Protein 7W70 (pdb70)

B-factor: mean 21.84, std 9.45, range [10.73, 76.09]

InterPro domains:
  IPR001478 PDZ domain [PS50106] (197-254)
  IPR001478 PDZ domain [SM00228] (120-187)
  IPR001478 PDZ domain [SM00228] (210-279)
  IPR004387 Peptidase M50, putative membrane-associated zinc metallopeptidase [PTHR42837] (225-443)
  IPR004387 Peptidase M50, putative membrane-associated zinc metallopeptidase [TIGR00054] (3-443)
  IPR008915 Peptidase M50 [PF02163] (11-430)
  IPR036034 PDZ superfamily [G3DSA:2.30.42.10] (127-216)
  IPR036034 PDZ superfamily [G3DSA:2.30.42.10] (222-309)
  IPR036034 PDZ superfamily [SSF50156] (89-185)
  IPR036034 PDZ superfamily [SSF50156] (228-305)
  IPR041489 PDZ domain 6 [PF17820] (228-277)

Structure (mmCIF, N/CA/C/O backbone):
data_7W70
#
_entry.id   7W70
#
_cell.length_a   40.673
_cell.length_b   42.408
_cell.length_c   97.949
_cell.angle_alpha   90.000
_cell.angle_beta   90.000
_cell.angle_gamma   90.000
#
_symmetry.space_group_name_H-M   'P 21 21 21'
#
loop_
_entity.id
_entity.type
_entity.pdbx_description
1 polymer 'Zinc metalloprotease'
2 water water
#
loop_
_atom_site.group_PDB
_atom_site.id
_atom_site.type_symbol
_atom_site.label_atom_id
_atom_site.label_alt_id
_atom_site.label_comp_id
_atom_site.label_asym_id
_atom_site.label_entity_id
_atom_site.label_seq_id
_atom_site.pdbx_PDB_ins_code
_atom_site.Cartn_x
_atom_site.Cartn_y
_atom_site.Cartn_z
_atom_site.occupancy
_atom_site.B_iso_or_equiv
_atom_site.auth_seq_id
_atom_site.auth_comp_id
_atom_site.auth_asym_id
_atom_site.auth_atom_id
_atom_site.pdbx_PDB_model_num
ATOM 1 N N . GLY A 1 1 ? 32.78158 20.17996 11.33554 1.000 39.90252 221 GLY A N 1
ATOM 2 C CA . GLY A 1 1 ? 34.08160 20.37681 10.72033 1.000 39.56726 221 GLY A CA 1
ATOM 3 C C . GLY A 1 1 ? 34.89231 21.48734 11.36262 1.000 42.61741 221 GLY A C 1
ATOM 4 O O . GLY A 1 1 ? 35.61213 21.25716 12.33500 1.000 35.23323 221 GLY A O 1
ATOM 5 N N . GLU A 1 2 ? 34.77691 22.69380 10.81021 1.000 49.91946 222 GLU A N 1
ATOM 6 C CA . GLU A 1 2 ? 35.48587 23.83828 11.35500 1.000 45.42702 222 GLU A CA 1
ATOM 7 C C . GLU A 1 2 ? 34.93398 24.19798 12.73327 1.000 36.00137 222 GLU A C 1
ATOM 8 O O . GLU A 1 2 ? 33.75665 23.96173 13.02098 1.000 32.02551 222 GLU A O 1
ATOM 14 N N . PRO A 1 3 ? 35.76646 24.78184 13.61219 1.000 35.65201 223 PRO A N 1
ATOM 15 C CA . PRO A 1 3 ? 35.33451 25.09722 14.97706 1.000 29.49822 223 PRO A CA 1
ATOM 16 C C . PRO A 1 3 ? 34.64684 26.45743 15.07951 1.000 26.10101 223 PRO A C 1
ATOM 17 O O . PRO A 1 3 ? 34.95684 27.26863 15.95417 1.000 25.84385 223 PRO A O 1
ATOM 21 N N . SER A 1 4 ? 33.70467 26.71851 14.17771 1.000 23.89739 224 SER A N 1
ATOM 22 C CA A SER A 1 4 ? 32.96359 27.96881 14.16359 0.661 21.25072 224 SER A CA 1
ATOM 23 C CA B SER A 1 4 ? 32.95628 27.96778 14.13640 0.339 21.27416 224 SER A CA 1
ATOM 24 C C . SER A 1 4 ? 31.54695 27.74501 14.66850 1.000 18.86808 224 SER A C 1
ATOM 25 O O . SER A 1 4 ? 30.90980 26.73420 14.35199 1.000 19.35042 224 SER A O 1
ATOM 30 N N . LEU A 1 5 ? 31.05636 28.70177 15.44699 1.000 17.41551 225 LEU A N 1
ATOM 31 C CA . LEU A 1 5 ? 29.76748 28.56935 16.09853 1.000 16.58327 225 LEU A CA 1
ATOM 32 C C . LEU A 1 5 ? 28.62755 28.98509 15.19863 1.000 16.40319 225 LEU A C 1
ATOM 33 O O . LEU A 1 5 ? 28.69095 30.02126 14.53269 1.000 17.60450 225 LEU A O 1
ATOM 38 N N . GLY A 1 6 ? 27.56414 28.18969 15.23754 1.000 18.44036 226 GLY A N 1
ATOM 39 C CA . GLY A 1 6 ? 26.26550 28.63621 14.80582 1.000 20.88647 226 GLY A CA 1
ATOM 40 C C . GLY A 1 6 ? 25.56433 29.23236 16.00811 1.000 20.82818 226 GLY A C 1
ATOM 41 O O . GLY A 1 6 ? 26.16664 29.99762 16.76787 1.000 23.45993 226 GLY A O 1
ATOM 42 N N . LEU A 1 7 ? 24.31606 28.84624 16.22537 1.000 22.80487 227 LEU A N 1
ATOM 43 C CA . LEU A 1 7 ? 23.47586 29.51427 17.20759 1.000 19.75783 227 LEU A CA 1
ATOM 44 C C . LEU A 1 7 ? 23.93509 29.23752 18.63957 1.000 22.25473 227 LEU A C 1
ATOM 45 O O . LEU A 1 7 ? 24.50632 28.18509 18.95330 1.000 23.64167 227 LEU A O 1
ATOM 50 N N . VAL A 1 8 ? 23.67620 30.21001 19.50939 1.000 19.30120 228 VAL A N 1
ATOM 51 C CA . VAL A 1 8 ? 23.99107 30.13667 20.93011 1.000 20.66791 228 VAL A CA 1
ATOM 52 C C . VAL A 1 8 ? 22.66939 30.16424 21.68733 1.000 24.00467 228 VAL A C 1
ATOM 53 O O . VAL A 1 8 ? 21.82207 31.02516 21.42723 1.000 26.53097 228 VAL A O 1
ATOM 57 N N . ALA A 1 9 ? 22.48204 29.22071 22.60416 1.000 21.62517 229 ALA A N 1
ATOM 58 C CA . ALA A 1 9 ? 21.21224 29.09721 23.30721 1.000 23.60527 229 ALA A CA 1
ATOM 59 C C . ALA A 1 9 ? 21.06492 30.16323 24.39087 1.000 23.58373 229 ALA A C 1
ATOM 60 O O . ALA A 1 9 ? 22.04045 30.60191 25.00674 1.000 23.45545 229 ALA A O 1
ATOM 62 N N . LYS A 1 10 ? 19.81751 30.56206 24.63670 1.000 27.25272 230 LYS A N 1
ATOM 63 C CA . LYS A 1 10 ? 19.53409 31.59957 25.62279 1.000 26.23156 230 LYS A CA 1
ATOM 64 C C . LYS A 1 10 ? 19.84428 31.10778 27.03288 1.000 23.81859 230 LYS A C 1
ATOM 65 O O . LYS A 1 10 ? 19.52183 29.97369 27.39692 1.000 26.22523 230 LYS A O 1
ATOM 71 N N . ASP A 1 11 ? 20.48448 31.96968 27.82508 1.000 24.77280 231 ASP A N 1
ATOM 72 C CA . ASP A 1 11 ? 20.84635 31.67555 29.21171 1.000 24.30336 231 ASP A CA 1
ATOM 73 C C . ASP A 1 11 ? 21.79021 30.48558 29.33986 1.000 24.32734 231 ASP A C 1
ATOM 74 O O . ASP A 1 11 ? 21.91072 29.89757 30.42533 1.000 27.62967 231 ASP A O 1
ATOM 79 N N . SER A 1 12 ? 22.46418 30.11917 28.25423 1.000 21.95876 232 SER A N 1
ATOM 80 C CA . SER A 1 12 ? 23.38892 29.00455 28.28272 1.000 18.63460 232 SER A CA 1
ATOM 81 C C . SER A 1 12 ? 24.72401 29.43568 28.87363 1.000 18.06246 232 SER A C 1
ATOM 82 O O . SER A 1 12 ? 25.04396 30.62599 28.92545 1.000 18.46779 232 SER A O 1
ATOM 85 N N . PRO A 1 13 ? 25.54597 28.47485 29.29089 1.000 17.10629 233 PRO A N 1
ATOM 86 C CA . PRO A 1 13 ? 26.92886 28.81151 29.64975 1.000 17.93516 233 PRO A CA 1
ATOM 87 C C . PRO A 1 13 ? 27.65431 29.57909 28.56059 1.000 16.18074 233 PRO A C 1
ATOM 88 O O . PRO A 1 13 ? 28.43537 30.49107 28.86101 1.000 16.24679 233 PRO A O 1
ATOM 92 N N . ALA A 1 14 ? 27.40887 29.22691 27.29244 1.000 15.76295 234 ALA A N 1
ATOM 93 C CA . ALA A 1 14 ? 28.05294 29.91850 26.17950 1.000 14.19738 234 ALA A CA 1
ATOM 94 C C . ALA A 1 14 ? 27.64909 31.38530 26.15049 1.000 17.03744 234 ALA A C 1
ATOM 95 O O . ALA A 1 14 ? 28.49603 32.27813 26.01626 1.000 17.35621 234 ALA A O 1
ATOM 97 N N . GLU A 1 15 ? 26.34887 31.65434 26.25930 1.000 17.57790 235 GLU A N 1
ATOM 98 C CA . GLU A 1 15 ? 25.89547 33.04099 26.27847 1.000 18.84437 235 GLU A CA 1
ATOM 99 C C . GLU A 1 15 ? 26.46805 33.79611 27.47006 1.000 19.20618 235 GLU A C 1
ATOM 100 O O . GLU A 1 15 ? 26.94973 34.92631 27.32464 1.000 20.53303 235 GLU A O 1
ATOM 106 N N . LYS A 1 16 ? 26.45342 33.17583 28.65003 1.000 19.25076 236 LYS A N 1
ATOM 107 C CA A LYS A 1 16 ? 26.94254 33.85314 29.84567 0.333 18.69843 236 LYS A CA 1
ATOM 108 C CA B LYS A 1 16 ? 26.94467 33.85370 29.84629 0.667 18.63218 236 LYS A CA 1
ATOM 109 C C . LYS A 1 16 ? 28.42162 34.19277 29.71962 1.000 19.90779 236 LYS A C 1
ATOM 110 O O . LYS A 1 16 ? 28.86842 35.24605 30.19241 1.000 22.79384 236 LYS A O 1
ATOM 121 N N . GLY A 1 17 ? 29.19509 33.30959 29.10982 1.000 17.03499 237 GLY A N 1
ATOM 122 C CA . GLY A 1 17 ? 30.61198 33.52463 28.95440 1.000 19.63928 237 GLY A CA 1
ATOM 123 C C . GLY A 1 17 ? 30.99753 34.40658 27.79858 1.000 17.99700 237 GLY A C 1
ATOM 124 O O . GLY A 1 17 ? 32.18670 34.68001 27.61746 1.000 22.91902 237 GLY A O 1
ATOM 125 N N . GLY A 1 18 ? 30.02902 34.84632 26.99814 1.000 17.21866 238 GLY A N 1
ATOM 126 C CA . GLY A 1 18 ? 30.27152 35.82007 25.95257 1.000 18.44744 238 GLY A CA 1
ATOM 127 C C . GLY A 1 18 ? 30.44950 35.29020 24.54425 1.000 17.40595 238 GLY A C 1
ATOM 128 O O . GLY A 1 18 ? 30.84239 36.06574 23.66574 1.000 19.90147 238 GLY A O 1
ATOM 129 N N . LEU A 1 19 ? 30.17318 34.00912 24.29400 1.000 14.65397 239 LEU A N 1
ATOM 130 C CA . LEU A 1 19 ? 30.26023 33.47582 22.93691 1.000 14.95938 239 LEU A CA 1
ATOM 131 C C . LEU A 1 19 ? 29.11196 33.98942 22.07342 1.000 16.41034 239 LEU A C 1
ATOM 132 O O . LEU A 1 19 ? 27.99521 34.21896 22.55113 1.000 18.38101 239 LEU A O 1
ATOM 137 N N . LYS A 1 20 ? 29.39332 34.14730 20.78087 1.000 16.44063 240 LYS A N 1
ATOM 138 C CA A LYS A 1 20 ? 28.41594 34.66479 19.83571 0.388 17.88785 240 LYS A CA 1
ATOM 139 C CA B LYS A 1 20 ? 28.41948 34.66812 19.83248 0.612 17.84401 240 LYS A CA 1
ATOM 140 C C . LYS A 1 20 ? 28.47131 33.86660 18.54124 1.000 16.87963 240 LYS A C 1
ATOM 141 O O . LYS A 1 20 ? 29.51584 33.32400 18.17130 1.000 15.74814 240 LYS A O 1
ATOM 152 N N . VAL A 1 21 ? 27.32368 33.81193 17.85353 1.000 18.81921 241 VAL A N 1
ATOM 153 C CA A VAL A 1 21 ? 27.27828 33.16985 16.55002 0.774 17.21445 241 VAL A CA 1
ATOM 154 C CA B VAL A 1 21 ? 27.25547 33.21564 16.52042 0.226 17.35427 241 VAL A CA 1
ATOM 155 C C . VAL A 1 21 ? 28.38545 33.73923 15.65998 1.000 15.63481 241 VAL A C 1
ATOM 156 O O . VAL A 1 21 ? 28.66758 34.94145 15.65591 1.000 18.65150 241 VAL A O 1
ATOM 163 N N . GLY A 1 22 ? 29.03815 32.84479 14.92734 1.000 16.24929 242 GLY A N 1
ATOM 164 C CA . GLY A 1 22 ? 30.11959 33.21428 14.04722 1.000 17.86634 242 GLY A CA 1
ATOM 165 C C . GLY A 1 22 ? 31.49919 33.15766 14.66578 1.000 16.94960 242 GLY A C 1
ATOM 166 O O . GLY A 1 22 ? 32.49446 33.20835 13.92202 1.000 17.78817 242 GLY A O 1
ATOM 167 N N . ASP A 1 23 ? 31.60801 33.08084 15.99220 1.0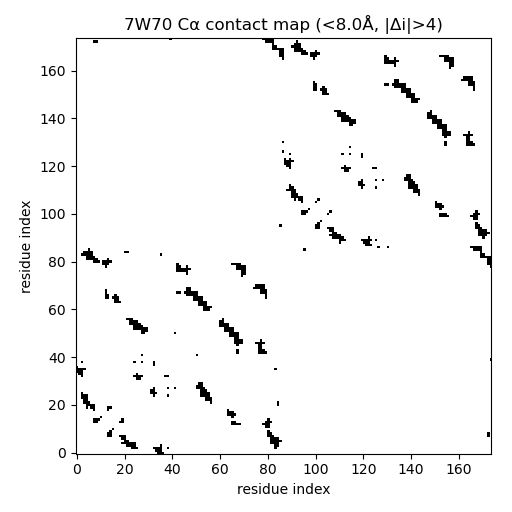00 15.29232 243 ASP A N 1
ATOM 168 C CA . ASP A 1 23 ? 32.92621 32.97787 16.60943 1.000 14.23520 243 ASP A CA 1
ATOM 169 C C . ASP A 1 23 ? 33.60904 31.70504 16.13277 1.000 14.70168 243 ASP A C 1
ATOM 170 O O . ASP A 1 23 ? 32.96748 30.66441 15.96958 1.000 17.18856 243 ASP A O 1
ATOM 175 N N . THR A 1 24 ? 34.92067 31.77763 15.93259 1.000 14.92014 244 THR A N 1
ATOM 176 C CA . THR A 1 24 ? 35.73048 30.59592 15.66161 1.000 16.40051 244 THR A CA 1
ATOM 177 C C . THR A 1 24 ? 36.61661 30.32610 16.86735 1.000 14.07166 244 THR A C 1
ATOM 178 O O . THR A 1 24 ? 37.34410 31.21874 17.31202 1.000 14.70870 244 THR A O 1
ATOM 182 N N . VAL A 1 25 ? 36.53151 29.12035 17.42224 1.000 15.16722 245 VAL A N 1
ATOM 183 C CA . VAL A 1 25 ? 37.35594 28.76342 18.57054 1.000 15.62107 245 VAL A CA 1
ATOM 184 C C . VAL A 1 25 ? 38.75520 28.40430 18.09730 1.000 15.32991 245 VAL A C 1
ATOM 185 O O . VAL A 1 25 ? 38.93801 27.45004 17.33095 1.000 18.28434 245 VAL A O 1
ATOM 189 N N . VAL A 1 26 ? 39.73733 29.16910 18.55667 1.000 14.37808 246 VAL A N 1
ATOM 190 C CA . VAL A 1 26 ? 41.12712 28.98735 18.17179 1.000 15.57201 246 VAL A CA 1
ATOM 191 C C . VAL A 1 26 ? 41.81752 27.99608 19.09707 1.000 15.43373 246 VAL A C 1
ATOM 192 O O . VAL A 1 26 ? 42.60558 27.15541 18.64925 1.000 16.28690 246 VAL A O 1
ATOM 196 N N . SER A 1 27 ? 41.53631 28.08448 20.39595 1.000 14.87586 247 SER A N 1
ATOM 197 C CA . SER A 1 27 ? 42.20851 27.24145 21.37319 1.000 13.94213 247 SER A CA 1
ATOM 198 C C . SER A 1 27 ? 41.33612 27.10402 22.60585 1.000 14.11894 247 SER A C 1
ATOM 199 O O . SER A 1 27 ? 40.50205 27.96788 22.89741 1.000 13.63318 247 SER A O 1
ATOM 202 N N . VAL A 1 28 ? 41.56713 26.00742 23.33554 1.000 14.07755 248 VAL A N 1
ATOM 203 C CA . VAL A 1 28 ? 40.91961 25.72299 24.61439 1.000 13.64024 248 VAL A CA 1
ATOM 204 C C . VAL A 1 28 ? 42.01793 25.42132 25.61470 1.000 15.14730 248 VAL A C 1
ATOM 205 O O . VAL A 1 28 ? 42.82410 24.50957 25.38830 1.000 16.29628 248 VAL A O 1
ATOM 209 N N . ASN A 1 29 ? 42.04809 26.16989 26.71374 1.000 13.94408 249 ASN A N 1
ATOM 210 C CA . ASN A 1 29 ? 43.06519 25.98358 27.74974 1.000 15.67046 249 ASN A CA 1
ATOM 211 C C . ASN A 1 29 ? 44.46889 26.00825 27.15627 1.000 18.20878 249 ASN A C 1
ATOM 212 O O . ASN A 1 29 ? 45.36222 25.26631 27.57526 1.000 19.61380 249 ASN A O 1
ATOM 217 N N . GLY A 1 30 ? 44.65787 26.86226 26.15288 1.000 17.54414 250 GLY A N 1
ATOM 218 C CA . GLY A 1 30 ? 45.93148 27.01234 25.48451 1.000 19.39931 250 GLY A CA 1
ATOM 219 C C . GLY A 1 30 ? 46.25109 25.94442 24.46574 1.000 20.17014 250 GLY A C 1
ATOM 220 O O . GLY A 1 30 ? 47.32623 25.99905 23.85329 1.000 27.02841 250 GLY A O 1
ATOM 221 N N . GLU A 1 31 ? 45.37967 24.96211 24.28217 1.000 19.47821 251 GLU A N 1
ATOM 222 C CA . GLU A 1 31 ? 45.58481 23.91925 23.28928 1.000 22.86156 251 GLU A CA 1
ATOM 223 C C . GLU A 1 31 ? 44.89975 24.33409 21.99347 1.000 20.79340 251 GLU A C 1
ATOM 224 O O . GLU A 1 31 ? 43.67495 24.50544 21.95526 1.000 19.26151 251 GLU A O 1
ATOM 230 N N . SER A 1 32 ? 45.68183 24.50155 20.93167 1.000 21.97543 252 SER A N 1
ATOM 231 C CA A SER A 1 32 ? 45.10478 24.82001 19.63393 0.467 21.97530 252 SER A CA 1
ATOM 232 C CA B SER A 1 32 ? 45.10096 24.82286 19.63766 0.221 22.00863 252 SER A CA 1
ATOM 233 C CA C SER A 1 32 ? 45.10241 24.82167 19.63644 0.312 21.99843 252 SER A CA 1
ATOM 234 C C . SER A 1 32 ? 44.17902 23.69637 19.18999 1.000 23.71221 252 SER A C 1
ATOM 235 O O . SER A 1 32 ? 44.47085 22.51278 19.38509 1.000 26.83756 252 SER A O 1
ATOM 242 N N . ILE A 1 33 ? 43.05182 24.06726 18.60217 1.000 20.14095 253 ILE A N 1
ATOM 243 C CA . ILE A 1 33 ? 42.12905 23.08489 18.06069 1.000 23.13605 253 ILE A CA 1
ATOM 244 C C . ILE A 1 33 ? 41.84820 23.44957 16.61436 1.000 25.52393 253 ILE A C 1
ATOM 245 O O . ILE A 1 33 ? 41.93440 24.61479 16.21347 1.000 25.39642 253 ILE A O 1
ATOM 250 N N . SER A 1 34 ? 41.54029 22.43268 15.82127 1.000 23.59862 254 SER A N 1
ATOM 251 C CA . SER A 1 34 ? 41.18265 22.63005 14.42883 1.000 26.04647 254 SER A CA 1
ATOM 252 C C . SER A 1 34 ? 39.84734 22.00750 14.07150 1.000 28.63661 254 SER A C 1
ATOM 253 O O . SER A 1 34 ? 39.34305 22.26185 12.97112 1.000 28.00771 254 SER A O 1
ATOM 256 N N . LEU A 1 35 ? 39.24877 21.22873 14.96926 1.000 25.55834 255 LEU A N 1
ATOM 257 C CA . LEU A 1 35 ? 38.04817 20.46561 14.67728 1.000 28.43047 255 LEU A CA 1
ATOM 258 C C . LEU A 1 35 ? 36.97164 20.79374 15.69555 1.000 23.43228 255 LEU A C 1
ATOM 259 O O . LEU A 1 35 ? 37.24581 20.90962 16.89421 1.000 21.20944 255 LEU A O 1
ATOM 264 N N . TRP A 1 36 ? 35.74081 20.92102 15.21290 1.000 23.96239 256 TRP A N 1
ATOM 265 C CA . TRP A 1 36 ? 34.59960 21.04087 16.11092 1.000 20.97395 256 TRP A CA 1
ATOM 266 C C . TRP A 1 36 ? 34.57892 19.91354 17.14062 1.000 20.71765 256 TRP A C 1
ATOM 267 O O . TRP A 1 36 ? 34.26715 20.14288 18.31766 1.000 17.63203 256 TRP A O 1
ATOM 278 N N . SER A 1 37 ? 34.91893 18.68995 16.72070 1.000 21.44518 257 SER A N 1
ATOM 279 C CA . SER A 1 37 ? 34.86264 17.54903 17.62767 1.000 22.02152 257 SER A CA 1
ATOM 280 C C . SER A 1 37 ? 35.81315 17.71600 18.80713 0.924 19.16846 257 SER A C 1
ATOM 281 O O . SER A 1 37 ? 35.53088 17.21320 19.90051 0.972 19.22981 257 SER A O 1
ATOM 284 N N . GLU A 1 38 ? 36.94482 18.40363 18.60574 1.000 19.86064 258 GLU A N 1
ATOM 285 C CA . GLU A 1 38 ? 37.83928 18.68297 19.72776 1.000 21.39556 258 GLU A CA 1
ATOM 286 C C . GLU A 1 38 ? 37.18452 19.62362 20.72970 1.000 19.71334 258 GLU A C 1
ATOM 287 O O . GLU A 1 38 ? 37.26540 19.40326 21.94366 1.000 18.81332 258 GLU A O 1
ATOM 293 N N . PHE A 1 39 ? 36.55672 20.69457 20.23833 1.000 18.48385 259 PHE A N 1
ATOM 294 C CA . PHE A 1 39 ? 35.83458 21.60196 21.12827 1.000 16.01884 259 PHE A CA 1
ATOM 295 C C . PHE A 1 39 ? 34.76330 20.84927 21.90325 1.000 15.94884 259 PHE A C 1
ATOM 296 O O . PHE A 1 39 ? 34.63856 20.99738 23.12766 1.000 15.19305 259 PHE A O 1
ATOM 304 N N . VAL A 1 40 ? 33.98921 20.01272 21.20324 1.000 16.55514 260 VAL A N 1
ATOM 305 C CA . VAL A 1 40 ? 32.93871 19.23692 21.85534 1.000 16.69735 260 VAL A CA 1
ATOM 306 C C . VAL A 1 40 ? 33.51499 18.34759 22.94840 1.000 17.01114 260 VAL A C 1
ATOM 307 O O . VAL A 1 40 ? 32.92223 18.19313 24.02133 1.000 16.10503 260 VAL A O 1
ATOM 311 N N . SER A 1 41 ? 34.67490 17.74904 22.68904 1.000 17.23617 261 SER A N 1
ATOM 312 C CA . SER A 1 41 ? 35.31065 16.88719 23.67888 1.000 17.16826 261 SER A CA 1
ATOM 313 C C . SER A 1 41 ? 35.64128 17.65394 24.95940 1.000 15.52316 261 SER A C 1
ATOM 314 O O . SER A 1 41 ? 35.40325 17.16619 26.07398 1.000 17.28544 261 SER A O 1
ATOM 317 N N . PHE A 1 42 ? 36.21217 18.85132 24.81666 1.000 14.88844 262 PHE A N 1
ATOM 318 C CA . PHE A 1 42 ? 36.49860 19.68132 25.98348 1.000 13.77537 262 PHE A CA 1
ATOM 319 C C . PHE A 1 42 ? 35.22454 20.02961 26.74758 1.000 14.47935 262 PHE A C 1
ATOM 320 O O . PHE A 1 42 ? 35.22572 20.06740 27.98605 1.000 14.61628 262 PHE A O 1
ATOM 328 N N . ILE A 1 43 ? 34.13633 20.31628 26.02728 1.000 14.20867 263 ILE A N 1
ATOM 329 C CA . ILE A 1 43 ? 32.86441 20.62392 26.67698 1.000 14.02159 263 ILE A CA 1
ATOM 330 C C . ILE A 1 43 ? 32.32218 19.40696 27.41357 1.000 13.86268 263 ILE A C 1
ATOM 331 O O . ILE A 1 43 ? 32.01879 19.46141 28.61338 1.000 15.24384 263 ILE A O 1
ATOM 336 N N . GLU A 1 44 ? 32.15742 18.29587 26.68543 1.000 15.28437 264 GLU A N 1
ATOM 337 C CA A GLU A 1 44 ? 31.44321 17.16958 27.27019 0.505 16.41885 264 GLU A CA 1
ATOM 338 C CA B GLU A 1 44 ? 31.47279 17.12456 27.22514 0.495 16.44651 264 GLU A CA 1
ATOM 339 C C . GLU A 1 44 ? 32.19056 16.56660 28.44614 1.000 15.17340 264 GLU A C 1
ATOM 340 O O . GLU A 1 44 ? 31.55338 16.07644 29.38154 1.000 17.75571 264 GLU A O 1
ATOM 351 N N A ASN A 1 45 ? 33.51667 16.60172 28.42190 0.590 15.59413 265 ASN A N 1
ATOM 352 N N B ASN A 1 45 ? 33.52332 16.59705 28.44344 0.410 15.62655 265 ASN A N 1
ATOM 353 C CA A ASN A 1 45 ? 34.31477 15.89858 29.41348 0.590 16.04029 265 ASN A CA 1
ATOM 354 C CA B ASN A 1 45 ? 34.31007 15.90485 29.45859 0.410 16.03854 265 ASN A CA 1
ATOM 355 C C A ASN A 1 45 ? 34.65240 16.73908 30.63806 0.590 15.09085 265 ASN A C 1
ATOM 356 C C B ASN A 1 45 ? 34.83628 16.82827 30.54750 0.410 15.80838 265 ASN A C 1
ATOM 357 O O A ASN A 1 45 ? 35.20629 16.19640 31.60054 0.590 15.46664 265 ASN A O 1
ATOM 358 O O B ASN A 1 45 ? 35.74085 16.44175 31.29711 0.410 15.45483 265 ASN A O 1
ATOM 367 N N . ASN A 1 46 ? 34.30945 18.03696 30.63833 1.000 15.28791 266 ASN A N 1
ATOM 368 C CA . ASN A 1 46 ? 34.65051 18.93033 31.74223 1.000 15.00261 266 ASN A CA 1
ATOM 369 C C . ASN A 1 46 ? 33.44500 19.67370 32.31223 1.000 14.71454 266 ASN A C 1
ATOM 370 O O . ASN A 1 46 ? 33.49391 20.89616 32.46599 1.000 15.00906 266 ASN A O 1
ATOM 375 N N . PRO A 1 47 ? 32.37298 18.97463 32.68572 1.000 15.45401 267 PRO A N 1
ATOM 376 C CA . PRO A 1 47 ? 31.24635 19.66942 33.32850 1.000 16.65123 267 PRO A CA 1
ATOM 377 C C . PRO A 1 47 ? 31.69716 20.38715 34.59190 1.000 14.84297 267 PRO A C 1
ATOM 378 O O . PRO A 1 47 ? 32.43922 19.83567 35.41125 1.000 15.67898 267 PRO A O 1
ATOM 382 N N . GLY A 1 48 ? 31.27742 21.64503 34.72817 1.000 15.16863 268 GLY A N 1
ATOM 383 C CA . GLY A 1 48 ? 31.54650 22.41994 35.92079 1.000 15.33973 268 GLY A CA 1
ATOM 384 C C . GLY A 1 48 ? 32.91924 23.04678 36.00310 1.000 13.50709 268 GLY A C 1
ATOM 385 O O . GLY A 1 48 ? 33.22786 23.67964 37.02099 1.000 15.56645 268 GLY A O 1
ATOM 386 N N A LYS A 1 49 ? 33.76085 22.89535 34.97763 0.423 13.35652 269 LYS A N 1
ATOM 387 N N B LYS A 1 49 ? 33.74327 22.92932 34.96221 0.577 13.33477 269 LYS A N 1
ATOM 388 C CA A LYS A 1 49 ? 35.08375 23.48295 35.05380 0.423 13.34951 269 LYS A CA 1
ATOM 389 C CA B LYS A 1 49 ? 35.10173 23.44079 34.99443 0.577 13.30043 269 LYS A CA 1
ATOM 390 C C A LYS A 1 49 ? 35.25490 24.56021 33.98991 0.423 11.98445 269 LYS A C 1
ATOM 391 C C B LYS A 1 49 ? 35.27457 24.55434 33.96894 0.577 11.99496 269 LYS A C 1
ATOM 392 O O A LYS A 1 49 ? 34.84902 24.36785 32.83396 0.423 12.98928 269 LYS A O 1
ATOM 393 O O B LYS A 1 49 ? 34.88490 24.38121 32.80084 0.577 12.91735 269 LYS A O 1
ATOM 404 N N . PRO A 1 50 ? 35.86468 25.68749 34.33539 1.000 11.49505 270 PRO A N 1
ATOM 405 C CA . PRO A 1 50 ? 35.99140 26.77762 33.36151 1.000 12.03635 270 PRO A CA 1
ATOM 406 C C . PRO A 1 50 ? 36.98187 26.43348 32.25681 1.000 11.49264 270 PRO A C 1
ATOM 407 O O . PRO A 1 50 ? 38.05431 25.88020 32.49997 1.000 12.78766 270 PRO A O 1
ATOM 411 N N . LEU A 1 51 ? 36.60577 26.77091 31.02421 1.000 11.42498 271 LEU A N 1
ATOM 412 C CA . LEU A 1 51 ? 37.45583 26.61204 29.84814 1.000 11.28903 271 LEU A CA 1
ATOM 413 C C . LEU A 1 51 ? 37.88915 27.99008 29.38428 1.000 11.81749 271 LEU A C 1
ATOM 414 O O . LEU A 1 51 ? 37.04816 28.86859 29.16979 1.000 13.17014 271 LEU A O 1
ATOM 419 N N . GLU A 1 52 ? 39.19260 28.17360 29.23765 1.000 12.10917 272 GLU A N 1
ATOM 420 C CA A GLU A 1 52 ? 39.73546 29.43088 28.74568 0.558 12.98207 272 GLU A CA 1
ATOM 421 C CA B GLU A 1 52 ? 39.76001 29.42648 28.74539 0.442 13.03225 272 GLU A CA 1
ATOM 422 C C . GLU A 1 52 ? 39.84784 29.34303 27.22893 1.000 12.83743 272 GLU A C 1
ATOM 423 O O . GLU A 1 52 ? 40.63876 28.56108 26.69687 1.000 13.85595 272 GLU A O 1
ATOM 434 N N . LEU A 1 53 ? 39.03699 30.12922 26.54109 1.000 12.72217 273 LEU A N 1
ATOM 435 C CA . LEU A 1 53 ? 39.01441 30.12757 25.08649 1.000 12.30648 273 LEU A CA 1
ATOM 436 C C . LEU A 1 53 ? 39.76787 31.32814 24.52794 1.000 13.46173 273 LEU A C 1
ATOM 437 O O . LEU A 1 53 ? 39.78238 32.41038 25.11974 1.000 13.59998 273 LEU A O 1
ATOM 442 N N . ILE A 1 54 ? 40.35363 31.14527 23.34702 1.000 13.08943 274 ILE A N 1
ATOM 443 C CA . ILE A 1 54 ? 40.63722 32.24438 22.43288 1.000 13.14987 274 ILE A CA 1
ATOM 444 C C . ILE A 1 54 ? 39.69076 32.06411 21.26304 1.000 12.86898 274 ILE A C 1
ATOM 445 O O . ILE A 1 54 ? 39.60793 30.96457 20.70019 1.000 13.89476 274 ILE A O 1
ATOM 450 N N . VAL A 1 55 ? 38.92836 33.10802 20.94482 1.000 13.35951 275 VAL A N 1
ATOM 451 C CA . VAL A 1 55 ? 38.03591 33.05680 19.79637 1.000 14.34517 275 VAL A CA 1
ATOM 452 C C . VAL A 1 55 ? 38.41851 34.14888 18.81246 1.000 14.00182 275 VAL A C 1
ATOM 453 O O . VAL A 1 55 ? 38.88414 35.23091 19.19543 1.000 16.11088 275 VAL A O 1
ATOM 457 N N . ALA A 1 56 ? 38.20655 33.85543 17.53284 1.000 15.13796 276 ALA A N 1
ATOM 458 C CA . ALA A 1 56 ? 38.33411 34.83744 16.46853 1.000 15.63160 276 ALA A CA 1
ATOM 459 C C . ALA A 1 56 ? 36.94587 35.38074 16.17307 1.000 14.94873 276 ALA A C 1
ATOM 460 O O . ALA A 1 56 ? 36.02917 34.61360 15.85092 1.000 16.02111 276 ALA A O 1
ATOM 462 N N . ARG A 1 57 ? 36.79798 36.69382 16.28886 1.000 17.15963 277 ARG A N 1
ATOM 463 C CA . ARG A 1 57 ? 35.53348 37.37684 16.07550 1.000 18.07193 277 ARG A CA 1
ATOM 464 C C . ARG A 1 57 ? 35.81551 38.68622 15.35889 1.000 16.80937 277 ARG A C 1
ATOM 465 O O . ARG A 1 57 ? 36.63185 39.48606 15.82509 1.000 17.86061 277 ARG A O 1
ATOM 473 N N . ASP A 1 58 ? 35.15243 38.90596 14.22600 1.000 19.81966 278 ASP A N 1
ATOM 474 C CA . ASP A 1 58 ? 35.21158 40.19948 13.54201 1.000 22.87876 278 ASP A CA 1
ATOM 475 C C . ASP A 1 58 ? 36.65852 40.60900 13.26930 1.000 21.36995 278 ASP A C 1
ATOM 476 O O . ASP A 1 58 ? 37.03477 41.77572 13.40399 1.000 23.85982 278 ASP A O 1
ATOM 481 N N . GLY A 1 59 ? 37.48767 39.62746 12.92738 1.000 19.51552 279 GLY A N 1
ATOM 482 C CA . GLY A 1 59 ? 38.85335 39.89311 12.53402 1.000 22.59040 279 GLY A CA 1
ATOM 483 C C . GLY A 1 59 ? 39.84551 40.06139 13.66317 1.000 22.58429 279 GLY A C 1
ATOM 484 O O . GLY A 1 59 ? 40.96523 40.51035 13.40277 1.000 23.99542 279 GLY A O 1
ATOM 485 N N . TYR A 1 60 ? 39.48490 39.71410 14.90051 1.000 17.95569 280 TYR A N 1
ATOM 486 C CA . TYR A 1 60 ? 40.37281 39.83847 16.05104 1.000 17.46692 280 TYR A CA 1
ATOM 487 C C . TYR A 1 60 ? 40.23055 38.62156 16.94893 1.000 19.85252 280 TYR A C 1
ATOM 488 O O . TYR A 1 60 ? 39.15513 38.02326 17.03432 1.000 23.71348 280 TYR A O 1
ATOM 497 N N . GLN A 1 61 ? 41.30529 38.28108 17.64975 1.000 15.86904 281 GLN A N 1
ATOM 498 C CA . GLN A 1 61 ? 41.27904 37.18358 18.60792 1.000 15.86149 281 GLN A CA 1
ATOM 499 C C . GLN A 1 61 ? 41.16000 37.75022 20.01517 1.000 16.83832 281 GLN A C 1
ATOM 500 O O . GLN A 1 61 ? 41.88434 38.68390 20.37561 1.000 18.08520 281 GLN A O 1
ATOM 506 N N . GLN A 1 62 ? 40.24895 37.19101 20.81044 1.000 16.13878 282 GLN A N 1
ATOM 507 C CA . GLN A 1 62 ? 40.01653 37.68482 22.16034 1.000 15.72816 282 GLN A CA 1
ATOM 508 C C . GLN A 1 62 ? 39.76806 36.52355 23.10562 1.000 14.71814 282 GLN A C 1
ATOM 509 O O . GLN A 1 62 ? 39.31117 35.45383 22.68013 1.000 15.28795 282 GLN A O 1
ATOM 515 N N . PRO A 1 63 ? 40.04459 36.71200 24.39349 1.000 14.74232 283 PRO A N 1
ATOM 516 C CA . PRO A 1 63 ? 39.84529 35.64316 25.37584 1.000 13.77234 283 PRO A CA 1
ATOM 517 C C . PRO A 1 63 ? 38.43900 35.63845 25.95476 1.000 15.70012 283 PRO A C 1
ATOM 518 O O . PRO A 1 63 ? 37.80601 36.67790 26.15150 1.000 18.12266 283 PRO A O 1
ATOM 522 N N . LEU A 1 64 ? 37.94768 34.42807 26.23090 1.000 14.42278 284 LEU A N 1
ATOM 523 C CA . LEU A 1 64 ? 36.68449 34.24726 26.93767 1.000 13.26246 284 LEU A CA 1
ATOM 524 C C . LEU A 1 64 ? 36.85471 33.10777 27.92628 1.000 13.74364 284 LEU A C 1
ATOM 525 O O . LEU A 1 64 ? 37.73435 32.26171 27.77341 1.000 14.84258 284 LEU A O 1
ATOM 530 N N . VAL A 1 65 ? 36.00318 33.08827 28.95280 1.000 13.34174 285 VAL A N 1
ATOM 531 C CA . VAL A 1 65 ? 35.89127 31.95670 29.86796 1.000 13.86839 285 VAL A CA 1
ATOM 532 C C . VAL A 1 65 ? 34.46212 31.43762 29.80170 1.000 14.12640 285 VAL A C 1
ATOM 533 O O . VAL A 1 65 ? 33.51115 32.20884 29.96696 1.000 15.27057 285 VAL A O 1
ATOM 537 N N . VAL A 1 66 ? 34.30931 30.14263 29.54391 1.000 12.88461 286 VAL A N 1
ATOM 538 C CA . VAL A 1 66 ? 32.99721 29.50763 29.51902 1.000 12.60004 286 VAL A CA 1
ATOM 539 C C . VAL A 1 66 ? 33.07272 28.24521 30.35343 1.000 12.32091 286 VAL A C 1
ATOM 540 O O . VAL A 1 66 ? 34.09290 27.55203 30.35167 1.000 14.63541 286 VAL A O 1
ATOM 544 N N . THR A 1 67 ? 31.99573 27.94086 31.06189 1.000 12.60501 287 THR A N 1
ATOM 545 C CA . THR A 1 67 ? 31.98693 26.79470 31.96924 1.000 12.05141 287 THR A CA 1
ATOM 546 C C . THR A 1 67 ? 30.86175 25.84826 31.59524 1.000 12.56326 287 THR A C 1
ATOM 547 O O . THR A 1 67 ? 29.68125 26.18509 31.80425 1.000 14.27133 287 THR A O 1
ATOM 551 N N . PRO A 1 68 ? 31.16412 24.66576 31.06007 1.000 13.52901 288 PRO A N 1
ATOM 552 C CA . PRO A 1 68 ? 30.09687 23.69798 30.77847 1.000 13.94577 288 PRO A CA 1
ATOM 553 C C . PRO A 1 68 ? 29.29253 23.39152 32.03224 1.000 15.18152 288 PRO A C 1
ATOM 554 O O . PRO A 1 68 ? 29.83348 23.29942 33.13666 1.000 15.59912 288 PRO A O 1
ATOM 558 N N . GLU A 1 69 ? 27.98212 23.26436 31.85964 1.000 16.49645 289 GLU A N 1
ATOM 559 C CA . GLU A 1 69 ? 27.07012 22.87260 32.92408 1.000 18.34919 289 GLU A CA 1
ATOM 560 C C . GLU A 1 69 ? 26.63557 21.43281 32.69777 1.000 18.75711 289 GLU A C 1
ATOM 561 O O . GLU A 1 69 ? 26.84536 20.85625 31.63336 1.000 18.54113 289 GLU A O 1
ATOM 567 N N . ALA A 1 70 ? 26.03695 20.84523 33.72719 1.000 21.05591 290 ALA A N 1
ATOM 568 C CA . ALA A 1 70 ? 25.54666 19.47772 33.61587 1.000 22.23240 290 ALA A CA 1
ATOM 569 C C . ALA A 1 70 ? 24.42054 19.41268 32.59613 1.000 25.19600 290 ALA A C 1
ATOM 570 O O . ALA A 1 70 ? 23.43448 20.15152 32.69401 1.000 27.15881 290 ALA A O 1
ATOM 572 N N . ASN A 1 71 ? 24.58411 18.54264 31.60827 1.000 21.08221 291 ASN A N 1
ATOM 573 C CA . ASN A 1 71 ? 23.54448 18.32723 30.61724 1.000 21.94873 291 ASN A CA 1
ATOM 574 C C . ASN A 1 71 ? 22.30080 17.75228 31.28873 1.000 28.27742 291 ASN A C 1
ATOM 575 O O . ASN A 1 71 ? 22.38634 16.81694 32.08982 1.000 23.49518 291 ASN A O 1
ATOM 580 N N . GLU A 1 72 ? 21.13620 18.31843 30.95525 1.000 28.50954 292 GLU A N 1
ATOM 581 C CA . GLU A 1 72 ? 19.90324 17.93516 31.64037 1.000 32.75928 292 GLU A CA 1
ATOM 582 C C . GLU A 1 72 ? 19.49249 16.50107 31.32468 1.000 26.86719 292 GLU A C 1
ATOM 583 O O . GLU A 1 72 ? 18.80572 15.86501 32.13566 1.000 33.42895 292 GLU A O 1
ATOM 589 N N . ARG A 1 73 ? 19.88842 15.98043 30.16128 1.000 25.59825 293 ARG A N 1
ATOM 590 C CA A ARG A 1 73 ? 19.57906 14.59729 29.81518 0.413 26.46238 293 ARG A CA 1
ATOM 591 C CA B ARG A 1 73 ? 19.57159 14.59793 29.82593 0.587 26.43327 293 ARG A CA 1
ATOM 592 C C . ARG A 1 73 ? 20.56465 13.62186 30.44613 1.000 28.70800 293 ARG A C 1
ATOM 593 O O . ARG A 1 73 ? 20.19488 12.48687 30.76837 1.000 31.66359 293 ARG A O 1
ATOM 608 N N . ASP A 1 74 ? 21.81317 14.04676 30.63520 1.000 25.51896 294 ASP A N 1
ATOM 609 C CA . ASP A 1 74 ? 22.84865 13.20178 31.22828 1.000 27.16428 294 ASP A CA 1
ATOM 610 C C . ASP A 1 74 ? 23.75891 14.13603 32.01961 1.000 23.07000 294 ASP A C 1
ATOM 611 O O . ASP A 1 74 ? 24.64283 14.77925 31.44216 1.000 22.76112 294 ASP A O 1
ATOM 616 N N . ARG A 1 75 ? 23.53513 14.21331 33.33411 1.000 26.93707 295 ARG A N 1
ATOM 617 C CA . ARG A 1 75 ? 24.28793 15.14317 34.16957 1.000 28.96354 295 ARG A CA 1
ATOM 618 C C . ARG A 1 75 ? 25.77320 14.81125 34.26220 1.000 29.63057 295 ARG A C 1
ATOM 619 O O . ARG A 1 75 ? 26.53476 15.61547 34.81445 1.000 35.26154 295 ARG A O 1
ATOM 627 N N . THR A 1 76 ? 26.20380 13.66288 33.74229 1.000 31.09899 296 THR A N 1
ATOM 628 C CA . THR A 1 76 ? 27.61269 13.30283 33.78854 1.000 31.54257 296 THR A CA 1
ATOM 629 C C . THR A 1 76 ? 28.44045 13.98109 32.70563 1.000 32.28211 296 THR A C 1
ATOM 630 O O . THR A 1 76 ? 29.67381 13.94727 32.78533 1.000 32.13755 296 THR A O 1
ATOM 634 N N . ILE A 1 77 ? 27.81513 14.59896 31.70685 1.000 25.32429 297 ILE A N 1
ATOM 635 C CA . ILE A 1 77 ? 28.57605 15.24769 30.64914 1.000 28.29735 297 ILE A CA 1
ATOM 636 C C . ILE A 1 77 ? 28.24364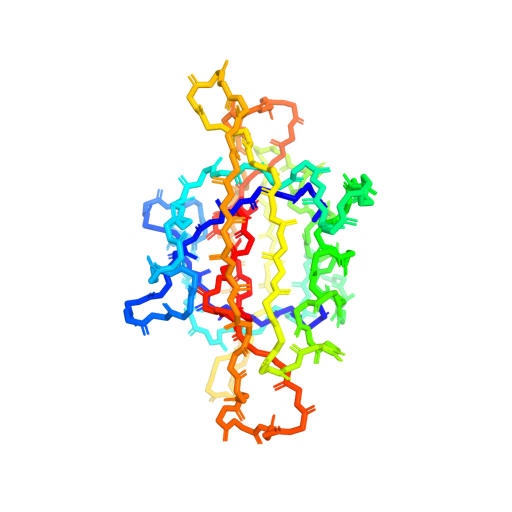 16.73341 30.60950 1.000 26.04441 297 ILE A C 1
ATOM 637 O O . ILE A 1 77 ? 27.16200 17.16809 31.02188 1.000 27.18531 297 ILE A O 1
ATOM 642 N N . GLY A 1 78 ? 29.202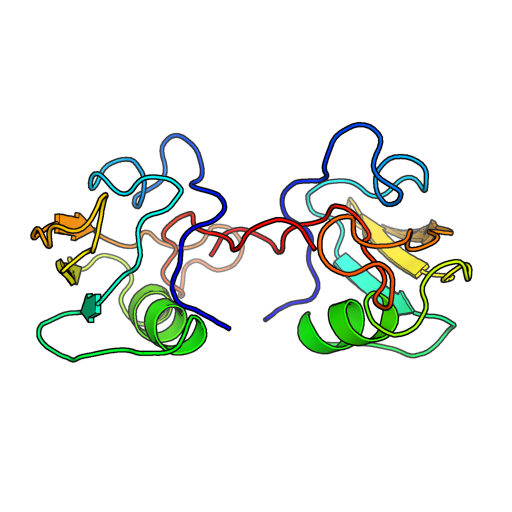95 17.51334 30.11770 1.000 18.32951 298 GLY A N 1
ATOM 643 C CA . GLY A 1 78 ? 29.04431 18.95214 30.08665 1.000 17.36745 298 GLY A CA 1
ATOM 644 C C . GLY A 1 78 ? 28.27436 19.41656 28.86623 1.000 16.19586 298 GLY A C 1
ATOM 645 O O . GLY A 1 78 ? 28.27230 18.77475 27.81422 1.000 18.90765 298 GLY A O 1
ATOM 646 N N . TYR A 1 79 ? 27.65216 20.58165 29.02033 1.000 17.54389 299 TYR A N 1
ATOM 647 C CA . TYR A 1 79 ? 26.82400 21.18829 27.98908 1.000 16.74562 299 TYR A CA 1
ATOM 648 C C . TYR A 1 79 ? 27.12203 22.67686 27.97619 1.000 15.03402 299 TYR A C 1
ATOM 649 O O . TYR A 1 79 ? 27.19821 23.30208 29.03765 1.000 15.70462 299 TYR A O 1
ATOM 658 N N . LEU A 1 80 ? 27.29659 23.24805 26.79132 1.000 14.94971 300 LEU A N 1
ATOM 659 C CA A LEU A 1 80 ? 27.55228 24.67471 26.67658 0.688 13.98331 300 LEU A CA 1
ATOM 660 C CA B LEU A 1 80 ? 27.56134 24.67727 26.66049 0.312 14.05604 300 LEU A CA 1
ATOM 661 C C . LEU A 1 80 ? 26.39956 25.47007 26.08720 1.000 15.61332 300 LEU A C 1
ATOM 662 O O . LEU A 1 80 ? 26.27728 26.65942 26.39028 1.000 16.92112 300 LEU A O 1
ATOM 671 N N . GLY A 1 81 ? 25.55463 24.85056 25.26191 1.000 16.59357 301 GLY A N 1
ATOM 672 C CA . GLY A 1 81 ? 24.46603 25.56685 24.62010 1.000 17.67982 301 GLY A CA 1
ATOM 673 C C . GLY A 1 81 ? 24.87373 26.16203 23.28613 1.000 17.47343 301 GLY A C 1
ATOM 674 O O . GLY A 1 81 ? 24.51308 27.30238 22.96885 1.000 19.40292 301 GLY A O 1
ATOM 675 N N . ILE A 1 82 ? 25.63026 25.40758 22.49755 1.000 17.80539 302 ILE A N 1
ATOM 676 C CA . ILE A 1 82 ? 26.10389 25.87844 21.20661 1.000 18.26107 302 ILE A CA 1
ATOM 677 C C . ILE A 1 82 ? 25.81256 24.85666 20.12319 1.000 17.51742 302 ILE A C 1
ATOM 678 O O . ILE A 1 82 ? 25.77219 23.64554 20.35813 1.000 18.61624 302 ILE A O 1
ATOM 683 N N . SER A 1 83 ? 25.60048 25.36433 18.92530 1.000 18.38297 303 SER A N 1
ATOM 684 C CA A SER A 1 83 ? 25.50839 24.52352 17.75110 0.587 18.20807 303 SER A CA 1
ATOM 685 C CA B SER A 1 83 ? 25.52540 24.50798 17.76457 0.413 18.26388 303 SER A CA 1
ATOM 686 C C . SER A 1 83 ? 26.61728 24.90602 16.78329 1.000 20.03137 303 SER A C 1
ATOM 687 O O . SER A 1 83 ? 27.02886 26.06943 16.74168 1.000 21.34890 303 SER A O 1
ATOM 692 N N . PRO A 1 84 ? 27.12320 23.96464 15.99844 1.000 18.43656 304 PRO A N 1
ATOM 693 C CA . PRO A 1 84 ? 28.13401 24.31796 15.00164 1.000 18.85385 304 PRO A CA 1
ATOM 694 C C . PRO A 1 84 ? 27.49623 25.14397 13.89844 1.000 15.64525 304 PRO A C 1
ATOM 695 O O . PRO A 1 84 ? 26.27480 25.16290 13.72697 1.000 17.89175 304 PRO A O 1
ATOM 699 N N . ALA A 1 85 ? 28.34616 25.83640 13.14816 1.000 17.78271 305 ALA A N 1
ATOM 700 C CA . ALA A 1 85 ? 27.86382 26.63688 12.03015 1.000 17.81500 305 ALA A CA 1
ATOM 701 C C . ALA A 1 85 ? 27.00791 25.78621 11.10134 1.000 16.01876 305 ALA A C 1
ATOM 702 O O . ALA A 1 85 ? 27.29868 24.60820 10.87191 1.000 16.33882 305 ALA A O 1
ATOM 704 N N . PHE A 1 86 ? 25.93461 26.38415 10.59289 1.000 14.69824 306 PHE A N 1
ATOM 705 C CA . PHE A 1 86 ? 25.06920 25.66949 9.66178 1.000 15.32931 306 PHE A CA 1
ATOM 706 C C . PHE A 1 86 ? 25.87574 25.16806 8.47430 1.000 16.61946 306 PHE A C 1
ATOM 707 O O . PHE A 1 86 ? 26.76239 25.86235 7.97116 1.000 17.44922 306 PHE A O 1
ATOM 715 N N . GLN A 1 87 ? 25.57551 23.94487 8.04179 1.000 16.16777 307 GLN A N 1
ATOM 716 C CA . GLN A 1 87 ? 26.19782 23.38649 6.85580 1.000 16.09217 307 GLN A CA 1
ATOM 717 C C . GLN A 1 87 ? 25.15801 23.12422 5.78911 1.000 16.27011 307 GLN A C 1
ATOM 718 O O . GLN A 1 87 ? 25.53206 22.95963 4.62221 1.000 16.15196 307 GLN A O 1
ATOM 725 N N . GLY B 1 1 ? 27.08980 13.10475 14.73482 1.000 39.00572 221 GLY B N 1
ATOM 726 C CA . GLY B 1 1 ? 26.64405 11.76137 15.05188 1.000 28.60672 221 GLY B CA 1
ATOM 727 C C . GLY B 1 1 ? 25.54258 11.26957 14.13070 1.000 34.74575 221 GLY B C 1
ATOM 728 O O . GLY B 1 1 ? 25.82637 10.76756 13.04694 1.000 26.42319 221 GLY B O 1
ATOM 729 N N . GLU B 1 2 ? 24.27489 11.42802 14.57768 1.000 39.00846 222 GLU B N 1
ATOM 730 C CA . GLU B 1 2 ? 23.04878 10.99309 13.91463 1.000 34.08090 222 GLU B CA 1
ATOM 731 C C . GLU B 1 2 ? 22.61055 12.04171 12.88984 1.000 37.65571 222 GLU B C 1
ATOM 732 O O . GLU B 1 2 ? 22.70510 13.24163 13.15776 1.000 38.57944 222 GLU B O 1
ATOM 738 N N . PRO B 1 3 ? 22.10504 11.61502 11.67214 1.000 29.12231 223 PRO B N 1
ATOM 739 C CA . PRO B 1 3 ? 21.61359 12.57232 10.67185 1.000 23.68421 223 PRO B CA 1
ATOM 740 C C . PRO B 1 3 ? 20.21105 13.10403 10.97810 1.000 21.99247 223 PRO B C 1
ATOM 741 O O . PRO B 1 3 ? 19.31545 13.08470 10.11177 1.000 17.70314 223 PRO B O 1
ATOM 745 N N . SER B 1 4 ? 20.02943 13.58532 12.22319 1.000 24.92556 224 SER B N 1
ATOM 746 C CA . SER B 1 4 ? 18.77396 14.09572 12.77800 1.000 26.28488 224 SER B CA 1
ATOM 747 C C . SER B 1 4 ? 18.86576 15.59900 13.01175 1.000 24.67926 224 SER B C 1
ATOM 748 O O . SER B 1 4 ? 19.70581 16.06113 13.79287 1.000 27.37995 224 SER B O 1
ATOM 751 N N . LEU B 1 5 ? 17.94556 16.34809 12.41506 1.000 17.77979 225 LEU B N 1
ATOM 752 C CA . LEU B 1 5 ? 18.09167 17.79181 12.32428 1.000 14.62271 225 LEU B CA 1
ATOM 753 C C . LEU B 1 5 ? 17.69500 18.45749 13.63369 1.000 17.39532 225 LEU B C 1
ATOM 754 O O . LEU B 1 5 ? 16.55119 18.34187 14.08332 1.000 20.56554 225 LEU B O 1
ATOM 759 N N . GLY B 1 6 ? 18.63259 19.18096 14.22974 1.000 17.28647 226 GLY B N 1
ATOM 760 C CA . GLY B 1 6 ? 18.34171 19.88962 15.46061 1.000 18.45817 226 GLY B CA 1
ATOM 761 C C . GLY B 1 6 ? 17.91036 21.30461 15.15800 1.000 16.57522 226 GLY B C 1
ATOM 762 O O . GLY B 1 6 ? 17.07198 21.88435 15.86690 1.000 19.70287 226 GLY B O 1
ATOM 763 N N . LEU B 1 7 ? 18.48169 21.87333 14.09961 1.000 18.57005 227 LEU B N 1
ATOM 764 C CA . LEU B 1 7 ? 18.17917 23.23116 13.69498 1.000 16.93281 227 LEU B CA 1
ATOM 765 C C . LEU B 1 7 ? 18.15212 23.30534 12.18060 1.000 18.82530 227 LEU B C 1
ATOM 766 O O . LEU B 1 7 ? 18.97741 22.67816 11.50729 1.000 18.11626 227 LEU B O 1
ATOM 771 N N . VAL B 1 8 ? 17.21049 24.08011 11.65282 1.000 18.52560 228 VAL B N 1
ATOM 772 C CA . VAL B 1 8 ? 17.08512 24.31748 10.21909 1.000 18.87183 228 VAL B CA 1
ATOM 773 C C . VAL B 1 8 ? 17.08248 25.82470 10.01131 1.000 20.27431 228 VAL B C 1
ATOM 774 O O . VAL B 1 8 ? 16.20215 26.52023 10.53164 1.000 23.75481 228 VAL B O 1
ATOM 778 N N . ALA B 1 9 ? 18.05630 26.33022 9.25336 1.000 20.66850 229 ALA B N 1
ATOM 779 C CA . ALA B 1 9 ? 18.20072 27.77000 9.07495 1.000 21.11611 229 ALA B CA 1
ATOM 780 C C . ALA B 1 9 ? 17.04958 28.34829 8.25929 1.000 22.80557 229 ALA B C 1
ATOM 781 O O . ALA B 1 9 ? 16.56951 27.73665 7.30005 1.000 21.42816 229 ALA B O 1
ATOM 783 N N . LYS B 1 10 ? 16.61409 29.54851 8.63347 1.000 26.25052 230 LYS B N 1
ATOM 784 C CA . LYS B 1 10 ? 15.50673 30.18496 7.93297 1.000 26.46960 230 LYS B CA 1
ATOM 785 C C . LYS B 1 10 ? 15.90312 30.56222 6.51007 1.000 28.47848 230 LYS B C 1
ATOM 786 O O . LYS B 1 10 ? 17.02203 31.02004 6.25824 1.000 29.59873 230 LYS B O 1
ATOM 792 N N . ASP B 1 11 ? 14.97699 30.33336 5.57672 1.000 31.97963 231 ASP B N 1
ATOM 793 C CA A ASP B 1 11 ? 15.12956 30.69592 4.16891 0.504 31.48811 231 ASP B CA 1
ATOM 794 C CA B ASP B 1 11 ? 15.12538 30.68178 4.16358 0.496 31.48132 231 ASP B CA 1
ATOM 795 C C . ASP B 1 11 ? 16.25819 29.91993 3.48245 1.000 28.44425 231 ASP B C 1
ATOM 796 O O . ASP B 1 11 ? 16.73184 30.31537 2.41293 1.000 30.96892 231 ASP B O 1
ATOM 805 N N . SER B 1 12 ? 16.69748 28.81628 4.07462 1.000 23.19918 232 SER B N 1
ATOM 806 C CA . SER B 1 12 ? 17.77412 28.00843 3.52918 1.000 18.04946 232 SER B CA 1
ATOM 807 C C . SER B 1 12 ? 17.23463 27.00984 2.50976 1.000 17.67010 232 SER B C 1
ATOM 808 O O . SER B 1 12 ? 16.02718 26.76167 2.44695 1.000 20.17628 232 SER B O 1
ATOM 811 N N . PRO B 1 13 ? 18.10864 26.42622 1.68411 1.000 17.26905 233 PRO B N 1
ATOM 812 C CA . PRO B 1 13 ? 17.66460 25.29479 0.84775 1.000 17.52015 233 PRO B CA 1
ATOM 813 C C . PRO B 1 13 ? 16.96626 24.20204 1.64254 1.000 14.81065 233 PRO B C 1
ATOM 814 O O . PRO B 1 13 ? 16.00368 23.59731 1.15068 1.000 16.01675 233 PRO B O 1
ATOM 818 N N . ALA B 1 14 ? 17.42433 23.93183 2.86504 1.000 15.03503 234 ALA B N 1
ATOM 819 C CA . ALA B 1 14 ? 16.77114 22.91645 3.69197 1.000 15.40473 234 ALA B CA 1
ATOM 820 C C . ALA B 1 14 ? 15.31736 23.28193 3.97610 1.000 16.77957 234 ALA B C 1
ATOM 821 O O . ALA B 1 14 ? 14.40804 22.45997 3.79468 1.000 17.08651 234 ALA B O 1
ATOM 823 N N . GLU B 1 15 ? 15.07712 24.50859 4.44069 1.000 16.86184 235 GLU B N 1
ATOM 824 C CA . GLU B 1 15 ? 13.70832 24.93927 4.70756 1.000 19.65980 235 GLU B CA 1
ATOM 825 C C . GLU B 1 15 ? 12.86829 24.92783 3.43781 1.000 19.12002 235 GLU B C 1
ATOM 826 O O . GLU B 1 15 ? 11.71989 24.46208 3.44660 1.000 18.83651 235 GLU B O 1
ATOM 832 N N . LYS B 1 16 ? 13.42579 25.43900 2.33340 1.000 18.86807 236 LYS B N 1
ATOM 833 C CA A LYS B 1 16 ? 12.66725 25.53165 1.08922 0.642 18.87074 236 LYS B CA 1
ATOM 834 C CA B LYS B 1 16 ? 12.66630 25.53398 1.09109 0.358 18.87219 236 LYS B CA 1
ATOM 835 C C . LYS B 1 16 ? 12.30150 24.16159 0.54036 1.000 17.77072 236 LYS B C 1
ATOM 836 O O . LYS B 1 16 ? 11.25012 24.01018 -0.09435 1.000 19.24143 236 LYS B O 1
ATOM 847 N N . GLY B 1 17 ? 13.14523 23.16794 0.75495 1.000 16.18499 237 GLY B N 1
ATOM 848 C CA . GLY B 1 17 ? 12.83506 21.82717 0.32305 1.000 16.64044 237 GLY B CA 1
ATOM 849 C C . GLY B 1 17 ? 11.95487 21.04856 1.27272 1.000 16.62160 237 GLY B C 1
ATOM 850 O O . GLY B 1 17 ? 11.63895 19.89092 0.99861 1.000 18.50858 237 GLY B O 1
ATOM 851 N N . GLY B 1 18 ? 11.57950 21.63356 2.40319 1.000 15.75577 238 GLY B N 1
ATOM 852 C CA . GLY B 1 18 ? 10.60654 21.03593 3.29468 1.000 17.86555 238 GLY B CA 1
ATOM 853 C C . GLY B 1 18 ? 11.15796 20.32138 4.50746 1.000 14.92706 238 GLY B C 1
ATOM 854 O O . GLY B 1 18 ? 10.38325 19.66735 5.21409 1.000 17.35326 238 GLY B O 1
ATOM 855 N N . LEU B 1 19 ? 12.45613 20.42015 4.77611 1.000 15.29188 239 LEU B N 1
ATOM 856 C CA . LEU B 1 19 ? 13.00879 19.78121 5.96295 1.000 14.53119 239 LEU B CA 1
ATOM 857 C C . LEU B 1 19 ? 12.57670 20.51794 7.22195 1.000 15.69012 239 LEU B C 1
ATOM 858 O O . LEU B 1 19 ? 12.40870 21.73992 7.22722 1.000 17.52556 239 LEU B O 1
ATOM 863 N N . LYS B 1 20 ? 12.43036 19.76261 8.30647 1.000 15.26446 240 LYS B N 1
ATOM 864 C CA . LYS B 1 20 ? 11.98922 20.31304 9.57649 1.000 16.61647 2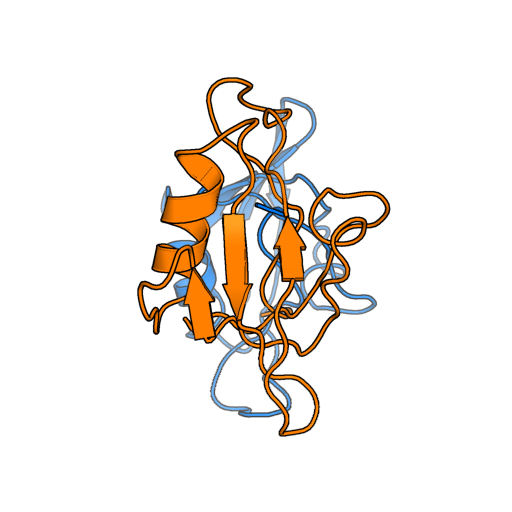40 LYS B CA 1
ATOM 865 C C . LYS B 1 20 ? 12.83873 19.77338 10.71188 1.000 15.92451 240 LYS B C 1
ATOM 866 O O . LYS B 1 20 ? 13.37105 18.66265 10.64618 1.000 15.87421 240 LYS B O 1
ATOM 872 N N . VAL B 1 21 ? 12.92480 20.57306 11.77825 1.000 19.01331 241 VAL B N 1
ATOM 873 C CA . VAL B 1 21 ? 13.57831 20.12107 12.99455 1.000 18.56475 241 VAL B CA 1
ATOM 874 C C . VAL B 1 21 ? 12.97054 18.79596 13.41835 1.000 15.96356 241 VAL B C 1
ATOM 875 O O . VAL B 1 21 ? 11.75032 18.60148 13.37409 1.000 17.98566 241 VAL B O 1
ATOM 879 N N . GLY B 1 22 ? 13.82895 17.86416 13.80262 1.000 17.26219 242 GLY B N 1
ATOM 880 C CA . GLY B 1 22 ? 13.39427 16.55201 14.19779 1.000 17.03871 242 GLY B CA 1
ATOM 881 C C . GLY B 1 22 ? 13.40880 15.51545 13.09737 1.000 16.27188 242 GLY B C 1
ATOM 882 O O . GLY B 1 22 ? 13.30898 14.32173 13.40354 1.000 18.10505 242 GLY B O 1
ATOM 883 N N . ASP B 1 23 ? 13.52431 15.92140 11.82864 1.000 14.45053 243 ASP B N 1
ATOM 884 C CA . ASP B 1 23 ? 13.60118 14.95917 10.74160 1.000 14.29692 243 ASP B CA 1
ATOM 885 C C . ASP B 1 23 ? 14.89927 14.16395 10.84207 1.000 13.57577 243 ASP B C 1
ATOM 886 O O . ASP B 1 23 ? 15.95668 14.68544 11.22190 1.000 15.11295 243 ASP B O 1
ATOM 891 N N . THR B 1 2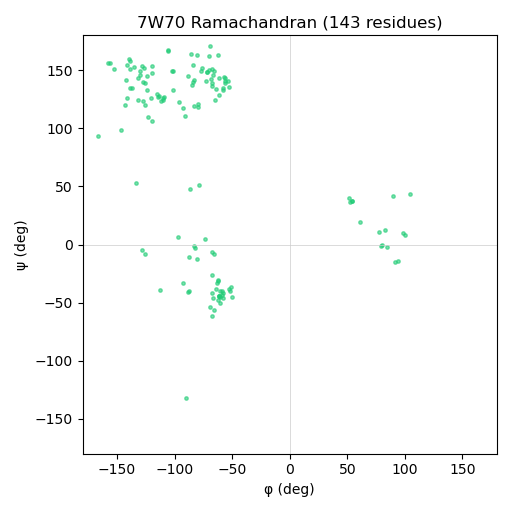4 ? 14.83013 12.89967 10.45801 1.000 12.73552 244 THR B N 1
ATOM 892 C CA . THR B 1 24 ? 16.02704 12.09635 10.27808 1.000 12.91586 244 THR B CA 1
ATOM 893 C C . THR B 1 24 ? 16.14520 11.74580 8.80824 1.000 11.38321 244 THR B C 1
ATOM 894 O O . THR B 1 24 ? 15.19820 11.23822 8.21148 1.000 13.03849 244 THR B O 1
ATOM 898 N N . VAL B 1 25 ? 17.29507 12.03280 8.21546 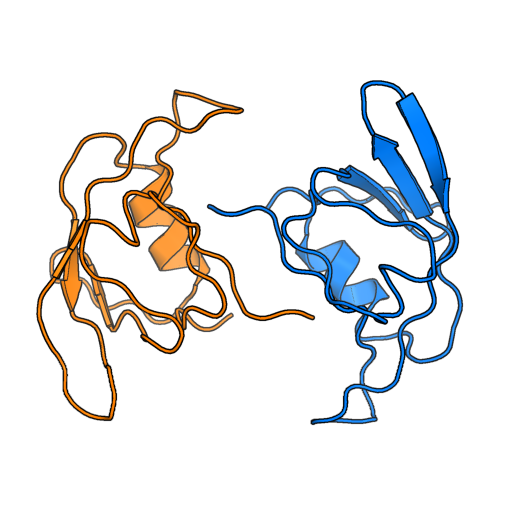1.000 12.08311 245 VAL B N 1
ATOM 899 C CA . VAL B 1 25 ? 17.51969 11.70203 6.81276 1.000 11.86241 245 VAL B CA 1
ATOM 900 C C . VAL B 1 25 ? 17.94831 10.24660 6.71002 1.000 11.83238 245 VAL B C 1
ATOM 901 O O . VAL B 1 25 ? 18.96676 9.84785 7.28993 1.000 14.52949 245 VAL B O 1
ATOM 905 N N . VAL B 1 26 ? 17.15603 9.44973 6.00251 1.000 12.51586 246 VAL B N 1
ATOM 906 C CA . VAL B 1 26 ? 17.32154 8.00837 5.84697 1.000 14.50707 246 VAL B CA 1
ATOM 907 C C . VAL B 1 26 ? 18.24581 7.67558 4.68788 1.000 13.72085 246 VAL B C 1
ATOM 908 O O . VAL B 1 26 ? 19.03716 6.72992 4.76514 1.000 14.20174 246 VAL B O 1
ATOM 912 N N . SER B 1 27 ? 18.12114 8.41867 3.59906 1.000 12.27060 247 SER B N 1
ATOM 913 C CA . SER B 1 27 ? 18.85597 8.10624 2.38856 1.000 12.84224 247 SER B CA 1
ATOM 914 C C . SER B 1 27 ? 18.96448 9.36275 1.54601 1.000 11.43311 247 SER B C 1
ATOM 915 O O . SER B 1 27 ? 18.14686 10.28258 1.65586 1.000 12.23076 247 SER B O 1
ATOM 918 N N . VAL B 1 28 ? 19.99009 9.38402 0.69677 1.000 11.84993 248 VAL B N 1
ATOM 919 C CA . VAL B 1 28 ? 20.22295 10.46713 -0.25140 1.000 11.19881 248 VAL B CA 1
ATOM 920 C C . VAL B 1 28 ? 20.48028 9.81742 -1.60548 1.000 11.84004 248 VAL B C 1
ATOM 921 O O . VAL B 1 28 ? 21.37457 8.96910 -1.71773 1.000 12.83073 248 VAL B O 1
ATOM 925 N N . ASN B 1 29 ? 19.70078 10.19726 -2.61902 1.000 12.19957 249 ASN B N 1
ATOM 926 C CA . ASN B 1 29 ? 19.86683 9.65331 -3.97009 1.000 13.42333 249 ASN B CA 1
ATOM 927 C C . ASN B 1 29 ? 19.82830 8.12673 -3.96378 1.000 13.89030 249 ASN B C 1
ATOM 928 O O . ASN B 1 29 ? 20.55804 7.46154 -4.71007 1.000 15.44276 249 ASN B O 1
ATOM 933 N N . GLY B 1 30 ? 18.97008 7.56351 -3.10576 1.000 13.05895 250 GLY B N 1
ATOM 934 C CA . GLY B 1 30 ? 18.79897 6.13477 -3.03288 1.000 16.04524 250 GLY B CA 1
ATOM 935 C C . GLY B 1 30 ? 19.85540 5.41860 -2.23310 1.000 17.27264 250 GLY B C 1
ATOM 936 O O . GLY B 1 30 ? 19.79532 4.18658 -2.11801 1.000 21.14029 250 GLY B O 1
ATOM 937 N N . GLU B 1 31 ? 20.82424 6.13730 -1.68647 1.000 15.99208 251 GLU B N 1
ATOM 938 C CA . GLU B 1 31 ? 21.88291 5.54233 -0.88794 1.000 16.18237 251 GLU B CA 1
ATOM 939 C C . GLU B 1 31 ? 21.55127 5.74069 0.58221 1.000 15.39599 251 GLU B C 1
ATOM 940 O O . GLU B 1 31 ? 21.41837 6.87739 1.04316 1.000 15.19384 251 GLU B O 1
ATOM 946 N N A SER B 1 32 ? 21.42721 4.63918 1.31650 0.752 17.91286 252 SER B N 1
ATOM 947 N N B SER B 1 32 ? 21.43511 4.63982 1.32044 0.248 17.97835 252 SER B N 1
ATOM 948 C CA A SER B 1 32 ? 21.18336 4.73961 2.74546 0.752 17.29967 252 SER B CA 1
ATOM 949 C CA B SER B 1 32 ? 21.16531 4.73780 2.74749 0.248 17.39626 252 SER B CA 1
ATOM 950 C C A SER B 1 32 ? 22.34228 5.46220 3.41467 0.752 16.53204 252 SER B C 1
ATOM 951 C C B SER B 1 32 ? 22.33703 5.40510 3.45436 0.248 16.64736 252 SER B C 1
ATOM 952 O O A SER B 1 32 ? 23.50216 5.33214 3.00466 0.752 18.85248 252 SER B O 1
ATOM 953 O O B SER B 1 32 ? 23.50146 5.17434 3.11580 0.248 18.98392 252 SER B O 1
ATOM 958 N N . ILE B 1 33 ? 22.02590 6.24749 4.43622 1.000 15.64425 253 ILE B N 1
ATOM 959 C CA . ILE B 1 33 ? 23.04364 6.88134 5.25870 1.000 15.95287 253 ILE B CA 1
ATOM 960 C C . ILE B 1 33 ? 22.70618 6.60599 6.71138 1.000 16.32297 253 ILE B C 1
ATOM 961 O O . ILE B 1 33 ? 21.54159 6.39352 7.07508 1.000 18.44257 253 ILE B O 1
ATOM 966 N N . SER B 1 34 ? 23.73605 6.59759 7.54267 1.000 16.64901 254 SER B N 1
ATOM 967 C CA . SER B 1 34 ? 23.55073 6.43083 8.97396 1.000 17.98155 254 SER B CA 1
ATOM 968 C C . SER B 1 34 ? 24.25149 7.49991 9.79148 1.000 19.82039 254 SER B C 1
ATOM 969 O O . SER B 1 34 ? 24.08246 7.52656 11.01704 1.000 20.38051 254 SER B O 1
ATOM 972 N N . LEU B 1 35 ? 25.02101 8.38323 9.16327 1.000 17.40920 255 LEU B N 1
ATOM 973 C CA . LEU B 1 35 ? 25.85438 9.33956 9.87291 1.000 17.76509 255 LEU B CA 1
ATOM 974 C C . LEU B 1 35 ? 25.58454 10.75375 9.38635 1.000 15.11984 255 LEU B C 1
ATOM 975 O O . LEU B 1 35 ? 25.40292 10.98654 8.18332 1.000 14.57744 255 LEU B O 1
ATOM 980 N N . TRP B 1 36 ? 25.56097 11.69557 10.33000 1.000 15.42010 256 TRP B N 1
ATOM 981 C CA . TRP B 1 36 ? 25.49432 13.10889 9.98966 1.000 14.74398 256 TRP B CA 1
ATOM 982 C C . TRP B 1 36 ? 26.55245 13.46947 8.95243 1.000 14.85612 256 TRP B C 1
ATOM 983 O O . TRP B 1 36 ? 26.26884 14.18165 7.97806 1.000 14.55753 256 TRP B O 1
ATOM 994 N N . SER B 1 37 ? 27.78097 12.98557 9.14718 1.000 14.95308 257 SER B N 1
ATOM 995 C CA . SER B 1 37 ? 28.87391 13.33547 8.24810 1.000 14.70193 257 SER B CA 1
ATOM 996 C C . SER B 1 37 ? 28.62294 12.85708 6.82329 1.000 14.18167 257 SER B C 1
ATOM 997 O O . SER B 1 37 ? 29.11599 13.47467 5.87015 1.000 15.05852 257 SER B O 1
ATOM 1000 N N . GLU B 1 38 ? 27.89246 11.75193 6.65099 1.000 14.15411 258 GLU B N 1
ATOM 1001 C CA . GLU B 1 38 ? 27.56480 11.31794 5.29237 1.000 14.70106 258 GLU B CA 1
ATOM 1002 C C . GLU B 1 38 ? 26.61416 12.29075 4.61724 1.000 13.57583 258 GLU B C 1
ATOM 1003 O O . GLU B 1 38 ? 26.76751 12.59109 3.42172 1.000 13.89561 258 GLU B O 1
ATOM 1009 N N . PHE B 1 39 ? 25.60810 12.77822 5.35278 1.000 13.31775 259 PHE B N 1
ATOM 1010 C CA . PHE B 1 39 ? 24.72361 13.77821 4.76949 1.000 12.96560 259 PHE B CA 1
ATOM 1011 C C . PHE B 1 39 ? 25.50565 15.02386 4.39894 1.000 12.97219 259 PHE B C 1
ATOM 1012 O O . PHE B 1 39 ? 25.35480 15.56216 3.29109 1.000 13.86098 259 PHE B O 1
ATOM 1020 N N . VAL B 1 40 ? 26.39193 15.46715 5.29497 1.000 13.53071 260 VAL B N 1
ATOM 1021 C CA . VAL B 1 40 ? 27.23211 16.61971 5.00357 1.000 14.23052 260 VAL B CA 1
ATOM 1022 C C . VAL B 1 40 ? 28.06550 16.38567 3.74797 1.000 14.24829 260 VAL B C 1
ATOM 1023 O O . VAL B 1 40 ? 28.22599 17.29429 2.92214 1.000 15.20950 260 VAL B O 1
ATOM 1027 N N . SER B 1 41 ? 28.61269 15.18091 3.58283 1.000 13.33053 261 SER B N 1
ATOM 1028 C CA . SER B 1 41 ? 29.36120 14.89188 2.35580 1.000 15.10592 261 SER B CA 1
ATOM 1029 C C . SER B 1 41 ? 28.51520 15.05653 1.09730 1.000 12.73536 261 SER B C 1
ATOM 1030 O O . SER B 1 41 ? 28.99466 15.60080 0.08981 1.000 14.65990 261 SER B O 1
ATOM 1033 N N . PHE B 1 42 ? 27.27125 14.57226 1.12082 1.000 12.84141 262 PHE B N 1
ATOM 1034 C CA . PHE B 1 42 ? 26.40421 14.74076 -0.04296 1.000 12.12927 262 PHE B CA 1
ATOM 1035 C C . PHE B 1 42 ? 26.10958 16.21368 -0.29940 1.000 11.82999 262 PHE B C 1
ATOM 1036 O O . PHE B 1 42 ? 26.04450 16.65024 -1.46049 1.000 13.36660 262 PHE B O 1
ATOM 1044 N N . ILE B 1 43 ? 25.92009 16.99788 0.76610 1.000 12.75985 263 ILE B N 1
ATOM 1045 C CA . ILE B 1 43 ? 25.59700 18.41285 0.60633 1.000 11.35438 263 ILE B CA 1
ATOM 1046 C C . ILE B 1 43 ? 26.79224 19.17292 0.05967 1.000 13.14102 263 ILE B C 1
ATOM 1047 O O . ILE B 1 43 ? 26.69681 19.89798 -0.93880 1.000 13.44295 263 ILE B O 1
ATOM 1052 N N . GLU B 1 44 ? 27.94167 19.03710 0.72675 1.000 13.46517 264 GLU B N 1
ATOM 1053 C CA . GLU B 1 44 ? 29.10050 19.85506 0.39370 1.000 14.36668 264 GLU B CA 1
ATOM 1054 C C . GLU B 1 44 ? 29.59732 19.59496 -1.01495 1.000 13.95822 264 GLU B C 1
ATOM 1055 O O . GLU B 1 44 ? 30.11674 20.50501 -1.67042 1.000 15.79858 264 GLU B O 1
ATOM 1061 N N . ASN B 1 45 ? 29.47391 18.36204 -1.48312 1.000 13.90891 265 ASN B N 1
ATOM 1062 C CA . ASN B 1 45 ? 30.07749 17.96713 -2.73704 1.000 14.11460 265 ASN B CA 1
ATOM 1063 C C . ASN B 1 45 ? 29.10706 18.02187 -3.90303 1.000 13.60064 265 ASN B C 1
ATOM 1064 O O . ASN B 1 45 ? 29.47347 17.60650 -5.00579 1.000 15.32112 265 ASN B O 1
ATOM 1069 N N . ASN B 1 46 ? 27.88946 18.54047 -3.70611 1.000 13.34361 266 ASN B N 1
ATOM 1070 C CA . ASN B 1 46 ? 26.91875 18.66951 -4.79683 1.000 12.76401 266 ASN B CA 1
ATOM 1071 C C . ASN B 1 46 ? 26.24233 20.04162 -4.83055 1.000 13.41470 266 ASN B C 1
ATOM 1072 O O . ASN B 1 46 ? 25.01992 20.13979 -4.92924 1.000 13.40273 266 ASN B O 1
ATOM 1077 N N . PRO B 1 47 ? 27.01569 21.12818 -4.83839 1.000 14.62577 267 PRO B N 1
ATOM 1078 C CA . PRO B 1 47 ? 26.39679 22.45365 -4.96609 1.000 15.55061 267 PRO B CA 1
ATOM 1079 C C . PRO B 1 47 ? 25.58262 22.55634 -6.24655 1.000 16.08945 267 PRO B C 1
ATOM 1080 O O . PRO B 1 47 ? 26.01222 22.11412 -7.31819 1.000 15.85850 267 PRO B O 1
ATOM 1084 N N . GLY B 1 48 ? 24.37631 23.10555 -6.12143 1.000 15.93118 268 GLY B N 1
ATOM 1085 C CA . GLY B 1 48 ? 23.54655 23.44051 -7.25740 1.000 17.55887 268 GLY B CA 1
ATOM 1086 C C . GLY B 1 48 ? 22.83663 22.29026 -7.92373 1.000 16.69295 268 GLY B C 1
ATOM 1087 O O . GLY B 1 48 ? 22.24135 22.49824 -8.98579 1.000 17.95880 268 GLY B O 1
ATOM 1088 N N . LYS B 1 49 ? 22.83363 21.09514 -7.32595 1.000 13.86629 269 LYS B N 1
ATOM 1089 C CA . LYS B 1 49 ? 22.14252 19.95819 -7.89471 1.000 13.68063 269 LYS B CA 1
ATOM 1090 C C . LYS B 1 49 ? 21.15438 19.39040 -6.88866 1.000 12.95769 269 LYS B C 1
ATOM 1091 O O . LYS B 1 49 ? 21.42741 19.36925 -5.68070 1.000 13.46770 269 LYS B O 1
ATOM 1097 N N . PRO B 1 50 ? 20.01693 18.89528 -7.35213 1.000 11.83060 270 PRO B N 1
ATOM 1098 C CA . PRO B 1 50 ? 19.01712 18.36957 -6.41996 1.000 12.16704 270 PRO B CA 1
ATOM 1099 C C . PRO B 1 50 ? 19.45028 17.04442 -5.81429 1.000 11.67809 270 PRO B C 1
ATOM 1100 O O . PRO B 1 50 ? 20.00974 16.17205 -6.48524 1.000 13.66011 270 PRO B O 1
ATOM 1104 N N . LEU B 1 51 ? 19.15188 16.89282 -4.52770 1.000 11.62390 271 LEU B N 1
ATOM 1105 C CA . LEU B 1 51 ? 19.37453 15.66039 -3.78719 1.000 10.72544 271 LEU B CA 1
ATOM 1106 C C . LEU B 1 51 ? 18.01959 15.09345 -3.40731 1.000 10.90424 271 LEU B C 1
ATOM 1107 O O . LEU B 1 51 ? 17.17946 15.79925 -2.83141 1.000 11.82091 271 LEU B O 1
ATOM 1112 N N . GLU B 1 52 ? 17.80171 13.83084 -3.72845 1.000 10.75180 272 GLU B N 1
ATOM 1113 C CA . GLU B 1 52 ? 16.54238 13.16453 -3.44003 1.000 12.26617 272 GLU B CA 1
ATOM 1114 C C . GLU B 1 52 ? 16.64331 12.49784 -2.07670 1.000 11.64869 272 GLU B C 1
ATOM 1115 O O . GLU B 1 52 ? 17.39442 11.53820 -1.89737 1.000 12.46619 272 GLU B O 1
ATOM 1121 N N . LEU B 1 53 ? 15.91047 13.01444 -1.10591 1.000 11.50988 273 LEU B N 1
ATOM 1122 C CA . LEU B 1 53 ? 15.98948 12.51375 0.25973 1.000 11.04744 273 LEU B CA 1
ATOM 1123 C C . LEU B 1 53 ? 14.80338 11.61217 0.55379 1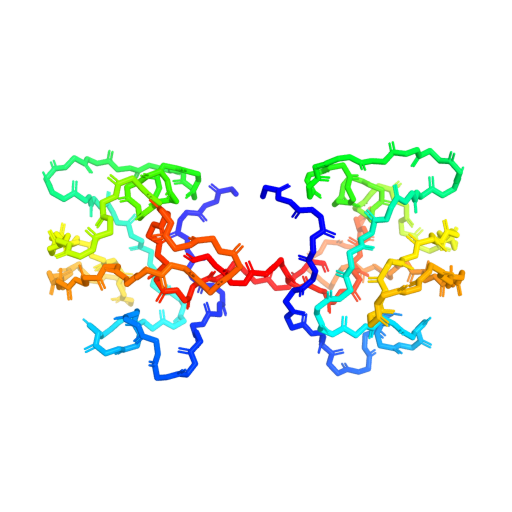.000 11.35637 273 LEU B C 1
ATOM 1124 O O . LEU B 1 53 ? 13.69737 11.81578 0.03892 1.000 12.25246 273 LEU B O 1
ATOM 1129 N N . ILE B 1 54 ? 15.02032 10.63794 1.43071 1.000 11.56666 274 ILE B N 1
ATOM 1130 C CA . ILE B 1 54 ? 13.93988 10.02747 2.19979 1.000 11.53947 274 ILE B CA 1
ATOM 1131 C C . ILE B 1 54 ? 14.14647 10.47211 3.63625 1.000 10.94470 274 ILE B C 1
ATOM 1132 O O . ILE B 1 54 ? 15.26419 10.35853 4.17046 1.000 12.16870 274 ILE B O 1
ATOM 1137 N N A VAL B 1 55 ? 13.11174 11.04479 4.23786 0.566 11.62647 275 VAL B N 1
ATOM 1138 N N B VAL B 1 55 ? 13.07901 10.96430 4.26625 0.434 11.71726 275 VAL B N 1
ATOM 1139 C CA A VAL B 1 55 ? 13.20341 11.53805 5.60542 0.566 13.12883 275 VAL B CA 1
ATOM 1140 C CA B VAL B 1 55 ? 13.16086 11.57868 5.58808 0.434 13.17168 275 VAL B CA 1
ATOM 1141 C C A VAL B 1 55 ? 12.15572 10.85304 6.46746 0.566 11.99618 275 VAL B C 1
ATOM 1142 C C B VAL B 1 55 ? 12.11170 10.96548 6.50440 0.434 11.95854 275 VAL B C 1
ATOM 1143 O O A VAL B 1 55 ? 11.04893 10.54373 6.00909 0.566 12.72280 275 VAL B O 1
ATOM 1144 O O B VAL B 1 55 ? 10.93302 10.86345 6.13397 0.434 12.95653 275 VAL B O 1
ATOM 1151 N N . ALA B 1 56 ? 12.54406 10.56736 7.69954 1.000 12.41799 276 ALA B N 1
ATOM 1152 C CA . ALA B 1 56 ? 11.64788 10.03576 8.71249 1.000 12.89717 276 ALA B CA 1
ATOM 1153 C C . ALA B 1 56 ? 11.13078 11.19340 9.54537 1.000 13.04105 276 ALA B C 1
ATOM 1154 O O . ALA B 1 56 ? 11.91619 11.97910 10.08868 1.000 14.01348 276 ALA B O 1
ATOM 1156 N N . ARG B 1 57 ? 9.80813 11.28319 9.66244 1.000 13.30711 277 ARG B N 1
ATOM 1157 C CA . ARG B 1 57 ? 9.14685 12.32986 10.42891 1.000 14.22412 277 ARG B CA 1
ATOM 1158 C C . ARG B 1 57 ? 7.93338 11.69852 11.08939 1.000 14.24194 277 ARG B C 1
ATOM 1159 O O . ARG B 1 57 ? 7.06612 11.15318 10.39956 1.000 13.80320 277 ARG B O 1
ATOM 1167 N N . ASP B 1 58 ? 7.89046 11.72566 12.42679 1.000 15.18114 278 ASP B N 1
ATOM 1168 C CA . ASP B 1 58 ? 6.75683 11.17639 13.18030 1.000 17.75524 278 ASP B CA 1
ATOM 1169 C C . ASP B 1 58 ? 6.43347 9.74840 12.74154 1.000 15.38176 278 ASP B C 1
ATOM 1170 O O . ASP B 1 58 ? 5.27619 9.35480 12.60274 1.000 18.16033 278 ASP B O 1
ATOM 1175 N N . GLY B 1 59 ? 7.48109 8.97845 12.49330 1.000 15.95416 279 GLY B N 1
ATOM 1176 C CA . GLY B 1 59 ? 7.30715 7.57529 12.22478 1.000 17.53115 279 GLY B CA 1
ATOM 1177 C C . GLY B 1 59 ? 6.97804 7.20643 10.80125 1.000 15.92810 279 GLY B C 1
ATOM 1178 O O . GLY B 1 59 ? 6.83304 6.00938 10.52572 1.000 18.65515 279 GLY B O 1
ATOM 1179 N N . TYR B 1 60 ? 6.83103 8.17447 9.89335 1.000 13.50151 280 TYR B N 1
ATOM 1180 C CA . TYR B 1 60 ? 6.59315 7.89626 8.48807 1.000 12.73429 280 TYR B CA 1
ATOM 1181 C C . TYR B 1 60 ? 7.71546 8.47188 7.65763 1.000 13.49939 280 TYR B C 1
ATOM 1182 O O . TYR B 1 60 ? 8.23878 9.55992 7.94410 1.000 15.21126 280 TYR B O 1
ATOM 1191 N N A GLN B 1 61 ? 8.06877 7.73202 6.62327 0.565 12.74869 281 GLN B N 1
ATOM 1192 N N B GLN B 1 61 ? 8.08337 7.76153 6.60454 0.435 12.77253 281 GLN B N 1
ATOM 1193 C CA A GLN B 1 61 ? 9.06645 8.17412 5.67364 0.565 13.49865 281 GLN B CA 1
ATOM 1194 C CA B GLN B 1 61 ? 9.15562 8.20574 5.72623 0.435 13.46697 281 GLN B CA 1
ATOM 1195 C C A GLN B 1 61 ? 8.39476 8.90183 4.52121 0.565 12.73681 281 GLN B C 1
ATOM 1196 C C B GLN B 1 61 ? 8.57552 8.77028 4.43376 0.435 13.48846 281 GLN B C 1
ATOM 1197 O O A GLN B 1 61 ? 7.31001 8.51773 4.06035 0.565 13.12621 281 GLN B O 1
ATOM 1198 O O B GLN B 1 61 ? 7.70367 8.15304 3.81181 0.435 14.47391 281 GLN B O 1
ATOM 1209 N N . GLN B 1 62 ? 9.05817 9.94201 4.03370 1.000 12.16401 282 GLN B N 1
ATOM 1210 C CA . GLN B 1 62 ? 8.52343 10.66006 2.89512 1.000 12.53663 282 GLN B CA 1
ATOM 1211 C C . GLN B 1 62 ? 9.66237 11.18088 2.04319 1.000 11.55075 282 GLN B C 1
ATOM 1212 O O . GLN B 1 62 ? 10.75698 11.46204 2.55357 1.000 12.34974 282 GLN B O 1
ATOM 1218 N N . PRO B 1 63 ? 9.42273 11.33749 0.74856 1.000 11.95642 283 PRO B N 1
ATOM 1219 C CA . PRO B 1 63 ? 10.44176 11.90297 -0.14079 1.000 11.42083 283 PRO B CA 1
ATOM 1220 C C . PRO B 1 63 ? 10.44309 13.42092 -0.09566 1.000 12.65187 283 PRO B C 1
ATOM 1221 O O . PRO B 1 63 ? 9.38929 14.06830 -0.05605 1.000 14.70215 283 PRO B O 1
ATOM 1225 N N . LEU B 1 64 ? 11.64042 13.99801 -0.14162 1.000 12.04250 284 LEU B N 1
ATOM 1226 C CA . LEU B 1 64 ? 11.81255 15.42925 -0.30555 1.000 11.68135 284 LEU B CA 1
ATOM 1227 C C . LEU B 1 64 ? 12.97291 15.63702 -1.26234 1.000 13.02024 284 LEU B C 1
ATOM 1228 O O . LEU B 1 64 ? 13.82641 14.76318 -1.42098 1.000 14.73152 284 LEU B O 1
ATOM 1233 N N . VAL B 1 65 ? 13.03570 16.81102 -1.87240 1.000 11.67073 285 VAL B N 1
ATOM 1234 C CA . VAL B 1 65 ? 14.16371 17.18789 -2.71426 1.000 11.67653 285 VAL B CA 1
ATOM 1235 C C . VAL B 1 65 ? 14.72500 18.48915 -2.17754 1.000 12.00696 285 VAL B C 1
ATOM 1236 O O . VAL B 1 65 ? 13.97334 19.44006 -1.92389 1.000 14.28403 285 VAL B O 1
ATOM 1240 N N . VAL B 1 66 ? 16.04268 18.54252 -2.03317 1.000 11.91052 286 VAL B N 1
ATOM 1241 C CA . VAL B 1 66 ? 16.72921 19.75722 -1.61738 1.000 12.42073 286 VAL B CA 1
ATOM 1242 C C . VAL B 1 66 ? 17.87565 20.01614 -2.57768 1.000 13.48525 286 VAL B C 1
ATOM 1243 O O . VAL B 1 66 ? 18.50937 19.07710 -3.06610 1.000 14.35121 286 VAL B O 1
ATOM 1247 N N . THR B 1 67 ? 18.15923 21.28777 -2.82871 1.000 13.11841 287 THR B N 1
ATOM 1248 C CA . THR B 1 67 ? 19.26470 21.66886 -3.70946 1.000 12.83306 287 THR B CA 1
ATOM 1249 C C . THR B 1 67 ? 20.26338 22.50284 -2.93157 1.000 14.14379 287 THR B C 1
ATOM 1250 O O . THR B 1 67 ? 19.98298 23.67964 -2.63006 1.000 15.44790 287 THR B O 1
ATOM 1254 N N . PRO B 1 68 ? 21.42707 21.96241 -2.58321 1.000 13.24003 288 PRO B N 1
ATOM 1255 C CA . PRO B 1 68 ? 22.44096 22.78454 -1.91633 1.000 14.95995 288 PRO B CA 1
ATOM 1256 C C . PRO B 1 68 ? 22.79183 24.00352 -2.75533 1.000 14.96972 288 PRO B C 1
ATOM 1257 O O . PRO B 1 68 ? 22.82947 23.94019 -3.98830 1.000 15.86699 288 PRO B O 1
ATOM 1261 N N . GLU B 1 69 ? 23.02870 25.12455 -2.08005 1.000 16.70327 289 GLU B N 1
ATOM 1262 C CA . GLU B 1 69 ? 23.47426 26.34049 -2.74552 1.000 19.59489 289 GLU B CA 1
ATOM 1263 C C . GLU B 1 69 ? 24.95333 26.56142 -2.46056 1.000 21.29844 289 GLU B C 1
ATOM 1264 O O . GLU B 1 69 ? 25.54691 25.92224 -1.59468 1.000 19.49524 289 GLU B O 1
ATOM 1270 N N . ALA B 1 70 ? 25.55718 27.48131 -3.20907 1.000 25.71618 290 ALA B N 1
ATOM 1271 C CA . ALA B 1 70 ? 26.95314 27.82028 -2.96305 1.000 28.21980 290 ALA B CA 1
ATOM 1272 C C . ALA B 1 70 ? 27.11158 28.38207 -1.55502 1.000 26.79028 290 ALA B C 1
ATOM 1273 O O . ALA B 1 70 ? 26.37451 29.28621 -1.15079 1.000 32.26193 290 ALA B O 1
ATOM 1275 N N . ASN B 1 71 ? 28.05844 27.82518 -0.79712 1.000 30.27167 291 ASN B N 1
ATOM 1276 C CA . ASN B 1 71 ? 28.30301 28.28057 0.56669 1.000 32.93938 291 ASN B CA 1
ATOM 1277 C C . ASN B 1 71 ? 28.82700 29.71437 0.57613 1.000 42.63561 291 ASN B C 1
ATOM 1278 O O . ASN B 1 71 ? 29.51346 30.15877 -0.34684 1.000 43.74536 291 ASN B O 1
ATOM 1283 N N . GLU B 1 72 ? 28.49534 30.43370 1.65005 1.000 44.54223 292 GLU B N 1
ATOM 1284 C CA . GLU B 1 72 ? 28.87452 31.83743 1.77889 1.000 51.76410 292 GLU B CA 1
ATOM 1285 C C . GLU B 1 72 ? 30.38277 31.98221 1.93778 1.000 51.29487 292 GLU B C 1
ATOM 1286 O O . GLU B 1 72 ? 31.05632 32.60166 1.10509 1.000 50.91732 292 GLU B O 1
ATOM 1292 N N . ARG B 1 73 ? 30.92790 31.40738 3.01038 1.000 49.58856 293 ARG B N 1
ATOM 1293 C CA . ARG B 1 73 ? 32.35318 31.46512 3.31225 1.000 49.74265 293 ARG B CA 1
ATOM 1294 C C . ARG B 1 73 ? 33.20922 30.69959 2.31073 1.000 47.90011 293 ARG B C 1
ATOM 1295 O O . ARG B 1 73 ? 34.43981 30.78037 2.39083 1.000 47.00707 293 ARG B O 1
ATOM 1303 N N . ASP B 1 74 ? 32.59630 29.96688 1.37925 1.000 48.14743 294 ASP B N 1
ATOM 1304 C CA . ASP B 1 74 ? 33.32975 29.16917 0.40326 1.000 44.89877 294 ASP B CA 1
ATOM 1305 C C . ASP B 1 74 ? 32.39935 28.71008 -0.70896 1.000 42.53061 294 ASP B C 1
ATOM 1306 O O . ASP B 1 74 ? 31.76277 27.65894 -0.59052 1.000 36.15182 294 ASP B O 1
ATOM 1311 N N . ARG B 1 75 ? 32.32894 29.46620 -1.80499 1.000 41.57001 295 ARG B N 1
ATOM 1312 C CA . ARG B 1 75 ? 31.33710 29.16165 -2.83391 1.000 41.60156 295 ARG B CA 1
ATOM 1313 C C . ARG B 1 75 ? 31.66830 27.92824 -3.66831 1.000 38.00032 295 ARG B C 1
ATOM 1314 O O . ARG B 1 75 ? 30.92005 27.63778 -4.61242 1.000 38.85732 295 ARG B O 1
ATOM 1322 N N . THR B 1 76 ? 32.73223 27.19035 -3.36742 1.000 37.47586 296 THR B N 1
ATOM 1323 C CA . THR B 1 76 ? 32.95924 25.93027 -4.06633 1.000 37.77103 296 THR B CA 1
ATOM 1324 C C . THR B 1 76 ? 32.24962 24.74746 -3.41384 1.000 34.50036 296 THR B C 1
ATOM 1325 O O . THR B 1 76 ? 32.17611 23.67158 -4.01999 1.000 34.42823 296 THR B O 1
ATOM 1329 N N . ILE B 1 77 ? 31.71199 24.92585 -2.21515 1.000 28.71876 297 ILE B N 1
ATOM 1330 C CA A ILE B 1 77 ? 31.09975 23.87192 -1.41125 0.373 22.47870 297 ILE B CA 1
ATOM 1331 C CA B ILE B 1 77 ? 31.07823 23.82052 -1.51756 0.627 22.35453 297 ILE B CA 1
ATOM 1332 C C . ILE B 1 77 ? 29.59305 24.10071 -1.36995 1.000 21.58641 297 ILE B C 1
ATOM 1333 O O . ILE B 1 77 ? 29.14445 25.25108 -1.31839 1.000 24.43900 297 ILE B O 1
ATOM 1342 N N . GLY B 1 78 ? 28.81544 23.01501 -1.36476 1.000 16.94789 298 GLY B N 1
ATOM 1343 C CA . GLY B 1 78 ? 27.37850 23.13373 -1.18743 1.000 17.03564 298 GLY B CA 1
ATOM 1344 C C . GLY B 1 78 ? 27.00512 23.41225 0.25926 1.000 14.46599 298 GLY B C 1
ATOM 1345 O O . GLY B 1 78 ? 27.70416 23.03043 1.19594 1.000 17.35952 298 GLY B O 1
ATOM 1346 N N . TYR B 1 79 ? 25.87217 24.08989 0.41922 1.000 14.53545 299 TYR B N 1
ATOM 1347 C CA . TYR B 1 79 ? 25.33581 24.49650 1.70937 1.000 14.14659 299 TYR B CA 1
ATOM 1348 C C . TYR B 1 79 ? 23.83717 24.23488 1.71928 1.000 13.98355 299 TYR B C 1
ATOM 1349 O O . TYR B 1 79 ? 23.13794 24.58264 0.76553 1.000 14.77083 299 TYR B O 1
ATOM 1358 N N . LEU B 1 80 ? 23.34520 23.65226 2.81253 1.000 14.26260 300 LEU B N 1
ATOM 1359 C CA . LEU B 1 80 ? 21.92753 23.33967 2.93580 1.000 13.35867 300 LEU B CA 1
ATOM 1360 C C . LEU B 1 80 ? 21.21368 24.15437 3.99841 1.000 13.43501 300 LEU B C 1
ATOM 1361 O O . LEU B 1 80 ? 20.07583 24.56245 3.77713 1.000 15.83144 300 LEU B O 1
ATOM 1366 N N . GLY B 1 81 ? 21.84961 24.40608 5.14412 1.000 15.31493 301 GLY B N 1
ATOM 1367 C CA . GLY B 1 81 ? 21.23289 25.13179 6.24595 1.000 16.43961 301 GLY B CA 1
ATOM 1368 C C . GLY B 1 81 ? 20.79709 24.25747 7.41048 1.000 16.14288 301 GLY B C 1
ATOM 1369 O O . GLY B 1 81 ? 19.69166 24.43117 7.94028 1.000 17.34307 301 GLY B O 1
ATOM 1370 N N . ILE B 1 82 ? 21.62931 23.30446 7.81310 1.000 14.30985 302 ILE B N 1
ATOM 1371 C CA . ILE B 1 82 ? 21.26912 22.37446 8.87418 1.000 15.40555 302 ILE B CA 1
ATOM 1372 C C . ILE B 1 82 ? 22.35574 22.35084 9.93107 1.000 14.50646 302 ILE B C 1
ATOM 1373 O O . ILE B 1 82 ? 23.53157 22.62166 9.66258 1.000 15.13223 302 ILE B O 1
ATOM 1378 N N . SER B 1 83 ? 21.94435 22.00639 11.14927 1.000 14.74002 303 SER B N 1
ATOM 1379 C CA . SER B 1 83 ? 22.88800 21.83438 12.23842 1.000 16.13112 303 SER B CA 1
ATOM 1380 C C . SER B 1 83 ? 22.28126 20.83921 13.21151 1.000 16.83763 303 SER B C 1
ATOM 1381 O O . SER B 1 83 ? 21.05029 20.71578 13.28300 1.000 16.85577 303 SER B O 1
ATOM 1384 N N . PRO B 1 84 ? 23.10552 20.09150 13.93810 1.000 18.16974 304 PRO B N 1
ATOM 1385 C CA . PRO B 1 84 ? 22.58374 19.26053 15.02784 1.000 23.05176 304 PRO B CA 1
ATOM 1386 C C . PRO B 1 84 ? 22.08750 20.12690 16.17970 1.000 20.99193 304 PRO B C 1
ATOM 1387 O O . PRO B 1 84 ? 22.27547 21.34646 16.22350 1.000 22.91197 304 PRO B O 1
ATOM 1391 N N . ALA B 1 85 ? 21.42456 19.46667 17.12227 1.000 24.80837 305 ALA B N 1
ATOM 1392 C CA . ALA B 1 85 ? 20.93345 20.15123 18.30564 1.000 23.96500 305 ALA B CA 1
ATOM 1393 C C . ALA B 1 85 ? 22.10156 20.72488 19.11139 1.000 24.33958 305 ALA B C 1
ATOM 1394 O O . ALA B 1 85 ? 23.26672 20.36188 18.92229 1.000 27.05236 305 ALA B O 1
ATOM 1396 N N . PHE B 1 86 ? 21.76781 21.65064 20.00636 1.000 21.61254 306 PHE B N 1
ATOM 1397 C CA . PHE B 1 86 ? 22.76037 22.27664 20.87460 1.000 21.42483 306 PHE B CA 1
ATOM 1398 C C . PHE B 1 86 ? 23.51604 21.23321 21.69537 1.000 21.28713 306 PHE B C 1
ATOM 1399 O O . PHE B 1 86 ? 22.96412 20.21391 22.11422 1.000 22.56561 306 PHE B O 1
ATOM 1407 N N . GLN B 1 87 ? 24.80028 21.50099 21.91577 1.000 20.23576 307 GLN B N 1
ATOM 1408 C CA . GLN B 1 87 ? 25.61088 20.69860 22.82740 1.000 19.99148 307 GLN B CA 1
ATOM 1409 C C . GLN B 1 87 ? 26.43753 21.60635 23.73229 1.000 21.01139 307 GLN B C 1
ATOM 1410 O O . GLN B 1 87 ? 26.40851 22.82834 23.57969 1.000 19.94483 307 GLN B O 1
#

Solvent-accessible surface area: 9384 Å² total; per-residue (Å²): 62,132,7,18,2,3,71,37,18,171,90,5,11,0,82,148,20,20,6,105,96,51,1,43,1,43,10,0,78,71,105,96,17,77,93,20,71,63,0,20,53,53,0,60,107,41,44,55,126,83,2,113,2,58,0,32,41,137,77,173,117,59,102,23,80,2,54,1,76,35,20,156,192,51,162,106,39,1,44,0,0,0,0,13,21,37,39,85,115,4,39,3,16,29,16,15,171,98,5,12,0,74,142,18,27,5,121,97,50,1,36,1,58,13,0,76,73,107,96,19,80,88,18,67,63,0,14,59,50,0,60,104,30,51,57,107,86,1,115,2,62,0,25,56,145,70,176,104,62,102,27,80,2,59,1,79,30,18,158,168,66,184,95,48,1,34,0,0,0,0,35,63,67,46

Secondary structure (DSSP, 8-state):
--SBEEEE-TT-HHHHHT--TT-EEEEETTEE---HHHHHHHHHH-TTS-EEEEEEETTEEEEEEE--EE-SS-TTSEE--EEEPP-/--SB-SEE-TTSHHHHTT--TT-EEEEETTEE---HHHHHHHHHT-TTS-EEEEEEETTEEEEEEE--EE-SS-TTSEE--EEPPP-

Foldseek 3Di:
DAQFFADADPPFLCVVFPHDHGKGWQAKPPHGDGDNVVVQCVQFQFAQDWIWTWIADPRDTDITIGHFHQDPVGRNTGDGRTDHHDD/DFQAFQDFDPPFLCVVQPHDHGKGWQAKPPHGDGDNVVVQVVQFQFAQDKIWTWIADPRDTDITIGHFHQDDVGRNTGDGGTDRHDD

Radius of gyration: 16.73 Å; Cα contacts (8 Å, |Δi|>4): 478; chains: 2; bounding box: 39×36×44 Å

Nearest PDB structures (foldseek):
  7w70-assembly1_B  TM=9.882E-01  e=1.888E-16  Kangiella koreensis DSM 16069
  7w6z-assembly1_A  TM=9.894E-01  e=2.719E-15  Kangiella koreensis DSM 16069
  7w6y-assembly1_A  TM=9.756E-01  e=1.032E-14  Kangiella koreensis DSM 16069
  3id3-assembly1_B  TM=9.525E-01  e=3.006E-09  Escherichia coli K-12
  2zpm-assembly1_A  TM=9.493E-01  e=1.814E-08  Escherichia coli K-12

Sequence (174 aa):
GEPSSLGLVAKDSPAEKKGGLKKVVGDTVVSVNGESSSISLWSEFVSFIEENNNPGKKPLEELIVARDGYQQPLVVTPEANERRDRTIGYLLGISSPAFQGEPSLGLVAKDDSPAEKKGGLKVGDTVVSVNGESSISLWSEFVSFIENNPGKPLELIVVARDGYQQQPLVVTPEANERDRTIIGYLGISPAFQ

Organism: Kangiella koreensis (strain DSM 16069 / JCM 12317 / KCTC 12182 / SW-125) (NCBI:txid523791)

=== Feature glossary ===
Legend for the data blocks above and below:

— What the protein is —

The amino-acid sequence is the protein's primary structure: the linear order of residues from the N-terminus to the C-terminus, written in one-letter code. Everything else here — the 3D coordinates, the secondary structure, the domain annotations — is ultimately a consequence of this string.

Functional annotations link the protein to curated databases. InterPro entries identify conserved domains and families by matching the sequence against member-database signatures (Pfam, PROSITE, CDD, …). Gene Ontology (GO) terms describe molecular function, biological process, and cellular component in a controlled vocabulary. CATH places the structure in a hierarchical fold classification (Class/Architecture/Topology/Homologous-superfamily). The organism is the source species.

— Where its atoms are —

Atomic coordinates in PDBx/mmCIF format — the same representation the Protein Data Bank distributes. Each line of the _atom_site loop places one backbone atom in Cartesian space (units: ångströms, origin: arbitrary).

The six renders are orthographic views along the three Cartesian axes in both directions. Representation (cartoon, sticks, or surface) and color scheme (sequence-rainbow or by-chain) vary across proteins so the training set covers all the common visualization conventions.

— Local backbone conformation —

Eight-state secondary structure (DSSP): H is the canonical α-helix, G the tighter 3₁₀-helix, I the wider π-helix; E/B are β-structure, T and S are turns and bends, and '-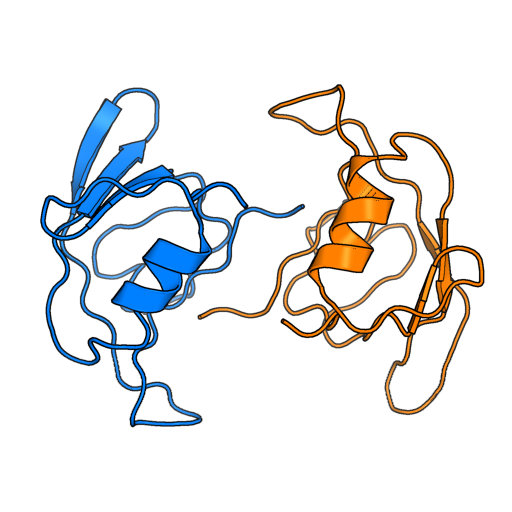' is everything else. DSSP derives these from the pattern of main-chain N–H···O=C hydrogen bonds, not from the sequence.

Three-state secondary structure (P-SEA) collapses the eight DSSP classes into helix (a), strand (b), and coil (c). P-SEA assigns these from Cα geometry alone — distances and angles — without requiring backbone oxygens, so it works on any Cα trace.

φ (phi) and ψ (psi) are the two rotatable backbone dihedrals per residue: φ is the C(i-1)–N–Cα–C torsion, ψ is the N–Cα–C–N(i+1) torsion, both in degrees on (−180°, 180°]. α-helical residues cluster near (−60°, −45°); β-strand residues near (−120°, +130°). A Ramachandran plot is simply a scatter of (φ, ψ) for every residue.

— Global shape and packing —

The geometric summary reports three shape descriptors. Rg (radius of gyration) measures how spread out the Cα atoms are about their centre of mass; compact globular proteins have small Rg, elongated or unfolded ones large. Cα contacts (<8 Å, |i−j|>4) count long-range residue pairs in spatial proximity — high for tightly packed folds, near zero for rods or random coil. The bounding-box extents give the protein's footprint along x, y, z in Å.

SASA measures how much of the protein is reachable by solvent. It is computed by rolling a water-sized probe over the atomic surface and summing the exposed area (Å²). Per-residue SASA distinguishes core (buried, low SASA) from surface (exposed, high SASA) residues; total SASA is a whole-molecule size measure.

Plot images: a contact map (which residues are close in 3D, as an N×N binary image), a Ramachandran scatter (backbone torsion angles, revealing secondary-structure composition at a glance), and — for AlphaFold structures — a PAE heatmap (pairwise prediction confidence).

— Structural neighborhood —

A 3Di character summarizes, for each residue, the relative orientation of the Cα frame of its nearest spatial neighbor. Because it encodes fold topology rather than chemistry, 3Di alignments detect remote structural similarity that sequence alignment misses.

The Foldseek neighbor list gives the closest experimentally determined structures in the PDB, ranked by structural alignment. TM-score near 1 means near-identical fold; near 0.3 means only rough topology match. This is how one finds what a novel AlphaFold prediction most resembles in the solved-structure universe.

— Confidence and disorder —

For AlphaFold models, the B-factor field carries pLDDT — the model's own estimate of local accuracy on a 0–100 scale. Regions with pLDDT<50 should be treated as essentially unmodeled; they often correspond to intrinsically disordered segments.

Crystallographic B-factors measure how much each atom's electron density is smeared out, in Å². They rise in mobile loops and surface residues and fall in the buried interior. In AlphaFold models this column is repurposed to hold pLDDT instead.

Predicted Aligned Error (PAE) is an AlphaFold confidence matrix: entry (i, j) is the expected error in the position of residue j, in ångströms, when the prediction is superimposed on the true structure at residue i. Low PAE within a block of residues means that block is internally rigid and well-predicted; high PAE between two blocks means their relative placement is uncertain even if each block individually is confident.